Protein AF-A0A449I6N5-F1 (afdb_monomer_lite)

Structure (mmCIF, N/CA/C/O backbone):
data_AF-A0A449I6N5-F1
#
_entry.id   AF-A0A449I6N5-F1
#
loop_
_atom_site.group_PDB
_atom_site.id
_atom_site.type_symbol
_atom_site.label_atom_id
_atom_site.label_alt_id
_atom_site.label_comp_id
_atom_site.label_asym_id
_atom_site.label_entity_id
_atom_site.label_seq_id
_atom_site.pdbx_PDB_ins_code
_atom_site.Cartn_x
_atom_site.Cartn_y
_atom_site.Cartn_z
_atom_site.occupancy
_atom_site.B_iso_or_equiv
_atom_site.auth_seq_id
_atom_site.auth_comp_id
_atom_site.auth_asym_id
_atom_site.auth_atom_id
_atom_site.pdbx_PDB_model_num
ATOM 1 N N . MET A 1 1 ? -70.109 -56.948 34.371 1.00 33.62 1 MET A N 1
ATOM 2 C CA . MET A 1 1 ? -69.562 -58.142 35.056 1.00 33.62 1 MET A CA 1
ATOM 3 C C . MET A 1 1 ? -68.081 -57.915 35.355 1.00 33.62 1 MET A C 1
ATOM 5 O O . MET A 1 1 ? -67.352 -57.722 34.401 1.00 33.62 1 MET A O 1
ATOM 9 N N . LYS A 1 2 ? -67.704 -57.902 36.654 1.00 32.34 2 LYS A N 1
ATOM 10 C CA . LYS A 1 2 ? -66.444 -58.405 37.280 1.00 32.34 2 LYS A CA 1
ATOM 11 C C . LYS A 1 2 ? -65.110 -58.098 36.543 1.00 32.34 2 LYS A C 1
ATOM 13 O O . LYS A 1 2 ? -64.916 -58.621 35.462 1.00 32.34 2 LYS A O 1
ATOM 18 N N . LYS A 1 3 ? -64.090 -57.390 37.062 1.00 33.03 3 LYS A N 1
ATOM 19 C CA . LYS A 1 3 ? -63.517 -57.150 38.418 1.00 33.03 3 LYS A CA 1
ATOM 20 C C . LYS A 1 3 ? -62.658 -55.859 38.322 1.00 33.03 3 LYS A C 1
ATOM 22 O O . LYS A 1 3 ? -62.002 -55.686 37.308 1.00 33.03 3 LYS A O 1
ATOM 27 N N . MET A 1 4 ? -62.736 -54.848 39.196 1.00 31.83 4 MET A N 1
ATOM 28 C CA . MET A 1 4 ? -62.234 -54.735 40.585 1.00 31.83 4 MET A CA 1
ATOM 29 C C . MET A 1 4 ? -60.727 -54.987 40.784 1.00 31.83 4 MET A C 1
ATOM 31 O O . MET A 1 4 ? -60.333 -56.146 40.807 1.00 31.83 4 MET A O 1
ATOM 35 N N . PHE A 1 5 ? -59.960 -53.916 41.059 1.00 36.34 5 PHE A N 1
ATOM 36 C CA . PHE A 1 5 ? -58.938 -53.767 42.130 1.00 36.34 5 PHE A CA 1
ATOM 37 C C . PHE A 1 5 ? -58.448 -52.291 42.127 1.00 36.34 5 PHE A C 1
ATOM 39 O O . PHE A 1 5 ? -57.863 -51.862 41.143 1.00 36.34 5 PHE A O 1
ATOM 46 N N . LYS A 1 6 ? -58.962 -51.389 42.988 1.00 33.59 6 LYS A N 1
ATOM 47 C CA . LYS A 1 6 ? -58.492 -50.993 44.349 1.00 33.59 6 LYS A CA 1
ATOM 48 C C . LYS A 1 6 ? -57.021 -50.530 44.360 1.00 33.59 6 LYS A C 1
ATOM 50 O O . LYS A 1 6 ? -56.159 -51.330 44.033 1.00 33.59 6 LYS A O 1
ATOM 55 N N . ILE A 1 7 ? -56.708 -49.267 44.690 1.00 39.16 7 ILE A N 1
ATOM 56 C CA . ILE A 1 7 ? -56.421 -48.702 46.045 1.00 39.16 7 ILE A CA 1
ATOM 57 C C . ILE A 1 7 ? -56.309 -47.158 45.848 1.00 39.16 7 ILE A C 1
ATOM 59 O O . ILE A 1 7 ? -55.593 -46.758 44.939 1.00 39.16 7 ILE A O 1
ATOM 63 N N . LEU A 1 8 ? -57.133 -46.255 46.417 1.00 31.69 8 LEU A N 1
ATOM 64 C CA . LEU A 1 8 ? -57.320 -45.744 47.807 1.00 31.69 8 LEU A CA 1
ATOM 65 C C . LEU A 1 8 ? -56.844 -44.255 47.855 1.00 31.69 8 LEU A C 1
ATOM 67 O O . LEU A 1 8 ? -55.663 -44.012 47.658 1.00 31.69 8 LEU A O 1
ATOM 71 N N . PHE A 1 9 ? -57.737 -43.245 47.804 1.00 33.47 9 PHE A N 1
ATOM 72 C CA . PHE A 1 9 ? -58.368 -42.491 48.929 1.00 33.47 9 PHE A CA 1
ATOM 73 C C . PHE A 1 9 ? -57.361 -41.603 49.701 1.00 33.47 9 PHE A C 1
ATOM 75 O O . PHE A 1 9 ? -56.392 -42.134 50.222 1.00 33.47 9 PHE A O 1
ATOM 82 N N . TRP A 1 10 ? -57.458 -40.265 49.754 1.00 30.16 10 TRP A N 1
ATOM 83 C CA . TRP A 1 10 ? -58.400 -39.357 50.469 1.00 30.16 10 TRP A CA 1
ATOM 84 C C . TRP A 1 10 ? -57.948 -37.905 50.106 1.00 30.16 10 TRP A C 1
ATOM 86 O O . TRP A 1 10 ? -56.763 -37.727 49.858 1.00 30.16 10 TRP A O 1
ATOM 96 N N . LEU A 1 11 ? -58.697 -36.796 50.079 1.00 30.30 11 LEU A N 1
ATOM 97 C CA . LEU A 1 11 ? -60.091 -36.442 50.335 1.00 30.30 11 LEU A CA 1
ATOM 98 C C . LEU A 1 11 ? -60.335 -35.035 49.725 1.00 30.30 11 LEU A C 1
ATOM 100 O O . LEU A 1 11 ? -59.455 -34.178 49.747 1.00 30.30 11 LEU A O 1
ATOM 104 N N . VAL A 1 12 ? -61.546 -34.806 49.222 1.00 39.56 12 VAL A N 1
ATOM 105 C CA . VAL A 1 12 ? -62.147 -33.501 48.891 1.00 39.56 12 VAL A CA 1
ATOM 106 C C . VAL A 1 12 ? -62.745 -32.883 50.161 1.00 39.56 12 VAL A C 1
ATOM 108 O O . VAL A 1 12 ? -63.285 -33.643 50.959 1.00 39.56 12 VAL A O 1
ATOM 111 N N . SER A 1 13 ? -62.718 -31.549 50.314 1.00 32.69 13 SER A N 1
ATOM 112 C CA . SER A 1 13 ? -63.811 -30.662 50.816 1.00 32.69 13 SER A CA 1
ATOM 113 C C . SER A 1 13 ? -63.227 -29.262 51.089 1.00 32.69 13 SER A C 1
ATOM 115 O O . SER A 1 13 ? -62.337 -29.131 51.915 1.00 32.69 13 SER A O 1
ATOM 117 N N . ALA A 1 14 ? -63.480 -28.232 50.279 1.00 36.44 14 ALA A N 1
ATOM 118 C CA . ALA A 1 14 ? -64.709 -27.438 50.147 1.00 36.44 14 ALA A CA 1
ATOM 119 C C . ALA A 1 14 ? -64.936 -26.402 51.277 1.00 36.44 14 ALA A C 1
ATOM 121 O O . ALA A 1 14 ? -65.349 -26.751 52.373 1.00 36.44 14 ALA A O 1
ATOM 122 N N . LEU A 1 15 ? -64.797 -25.131 50.867 1.00 35.44 15 LEU A N 1
ATOM 123 C CA . LEU A 1 15 ? -65.689 -23.987 51.123 1.00 35.44 15 LEU A CA 1
ATOM 124 C C . LEU A 1 15 ? -65.674 -23.227 52.473 1.00 35.44 15 LEU A C 1
ATOM 126 O O . LEU A 1 15 ? -65.881 -23.781 53.542 1.00 35.44 15 LEU A O 1
ATOM 130 N N . LEU A 1 16 ? -65.655 -21.895 52.281 1.00 32.72 16 LEU A N 1
ATOM 131 C CA . LEU A 1 16 ? -66.290 -20.804 53.043 1.00 32.72 16 LEU A CA 1
ATOM 132 C C . LEU A 1 16 ? -65.522 -20.134 54.201 1.00 32.72 16 LEU A C 1
ATOM 134 O O . LEU A 1 16 ? -65.416 -20.645 55.306 1.00 32.72 16 LEU A O 1
ATOM 138 N N . VAL A 1 17 ? -65.099 -18.899 53.889 1.00 46.69 17 VAL A N 1
ATOM 139 C CA . VAL A 1 17 ? -65.182 -17.654 54.680 1.00 46.69 17 VAL A CA 1
ATOM 140 C C . VAL A 1 17 ? -65.025 -17.802 56.196 1.00 46.69 17 VAL A C 1
ATOM 142 O O . VAL A 1 17 ? -65.985 -18.038 56.925 1.00 46.69 17 VAL A O 1
ATOM 145 N N . GLY A 1 18 ? -63.818 -17.493 56.666 1.00 29.09 18 GLY A N 1
ATOM 146 C CA . GLY A 1 18 ? -63.555 -17.026 58.021 1.00 29.09 18 GLY A CA 1
ATOM 147 C C . GLY A 1 18 ? -62.810 -15.698 57.938 1.00 29.09 18 GLY A C 1
ATOM 148 O O . GLY A 1 18 ? -61.719 -15.633 57.383 1.00 29.09 18 GLY A O 1
ATOM 149 N N . CYS A 1 19 ? -63.415 -14.630 58.454 1.00 44.44 19 CYS A N 1
ATOM 150 C CA . CYS A 1 19 ? -62.723 -13.373 58.707 1.00 44.44 19 CYS A CA 1
ATOM 151 C C . CYS A 1 19 ? -61.701 -13.632 59.822 1.00 44.44 19 CYS A C 1
ATOM 153 O O . CYS A 1 19 ? -62.083 -13.912 60.956 1.00 44.44 19 CYS A O 1
ATOM 155 N N . GLY A 1 20 ? -60.416 -13.581 59.492 1.00 33.62 20 GLY A N 1
ATOM 156 C CA . GLY A 1 20 ? -59.327 -13.765 60.439 1.00 33.62 20 GLY A CA 1
ATOM 157 C C . GLY A 1 20 ? -58.026 -13.376 59.764 1.00 33.62 20 GLY A C 1
ATOM 158 O O . GLY A 1 20 ? -57.667 -13.957 58.748 1.00 33.62 20 GLY A O 1
ATOM 159 N N . SER A 1 21 ? -57.377 -12.350 60.304 1.00 50.34 21 SER A N 1
ATOM 160 C CA . SER A 1 21 ? -56.043 -11.881 59.936 1.00 50.34 21 SER A CA 1
ATOM 161 C C . SER A 1 21 ? -55.089 -13.048 59.675 1.00 50.34 21 SER A C 1
ATOM 163 O O . SER A 1 21 ? -54.715 -13.758 60.609 1.00 50.34 21 SER A O 1
ATOM 165 N N . SER A 1 22 ? -54.699 -13.237 58.419 1.00 37.91 22 SER A N 1
ATOM 166 C CA . SER A 1 22 ? -53.595 -14.111 58.050 1.00 37.91 22 SER A CA 1
ATOM 167 C C . SER A 1 22 ? -52.497 -13.244 57.463 1.00 37.91 22 SER A C 1
ATOM 169 O O . SER A 1 22 ? -52.646 -12.720 56.359 1.00 37.91 22 SER A O 1
ATOM 171 N N . ASP A 1 23 ? -51.419 -13.095 58.227 1.00 53.06 23 ASP A N 1
ATOM 172 C CA . ASP A 1 23 ? -50.104 -12.744 57.713 1.00 53.06 23 ASP A CA 1
ATOM 173 C C . ASP A 1 23 ? -49.756 -13.748 56.601 1.00 53.06 23 ASP A C 1
ATOM 175 O O . ASP A 1 23 ? -49.312 -14.869 56.865 1.00 53.06 23 ASP A O 1
ATOM 179 N N . GLU A 1 24 ? -50.028 -13.384 55.347 1.00 52.16 24 GLU A N 1
ATOM 180 C CA . GLU A 1 24 ? -49.383 -14.032 54.211 1.00 52.16 24 GLU A CA 1
ATOM 181 C C . GLU A 1 24 ? -47.887 -13.716 54.317 1.00 52.16 24 GLU A C 1
ATOM 183 O O . GLU A 1 24 ? -47.524 -12.545 54.465 1.00 52.16 24 GLU A O 1
ATOM 188 N N . PRO A 1 25 ? -46.993 -14.720 54.277 1.00 47.34 25 PRO A N 1
ATOM 189 C CA . PRO A 1 25 ? -45.580 -14.429 54.169 1.00 47.34 25 PRO A CA 1
ATOM 190 C C . PRO A 1 25 ? -45.376 -13.748 52.819 1.00 47.34 25 PRO A C 1
ATOM 192 O O . PRO A 1 25 ? -45.576 -14.362 51.772 1.00 47.34 25 PRO A O 1
ATOM 195 N N . ASP A 1 26 ? -45.006 -12.474 52.865 1.00 49.22 26 ASP A N 1
ATOM 196 C CA . ASP A 1 26 ? -44.580 -11.685 51.718 1.00 49.22 26 ASP A CA 1
ATOM 197 C C . ASP A 1 26 ? -43.377 -12.416 51.096 1.00 49.22 26 ASP A C 1
ATOM 199 O O . ASP A 1 26 ? -42.252 -12.332 51.596 1.00 49.22 26 ASP A O 1
ATOM 203 N N . ILE A 1 27 ? -43.620 -13.264 50.087 1.00 51.25 27 ILE A N 1
ATOM 204 C CA . ILE A 1 27 ? -42.554 -13.960 49.364 1.00 51.25 27 ILE A CA 1
ATOM 205 C C . ILE A 1 27 ? -41.802 -12.848 48.635 1.00 51.25 27 ILE A C 1
ATOM 207 O O . ILE A 1 27 ? -42.368 -12.269 47.703 1.00 51.25 27 ILE A O 1
ATOM 211 N N . PRO A 1 28 ? -40.555 -12.517 49.020 1.00 53.38 28 PRO A N 1
ATOM 212 C CA . PRO A 1 28 ? -39.861 -11.421 48.380 1.00 53.38 28 PRO A CA 1
ATOM 213 C C . PRO A 1 28 ? -39.663 -11.815 46.920 1.00 53.38 28 PRO A C 1
ATOM 215 O O . PRO A 1 28 ? -38.998 -12.813 46.628 1.00 53.38 28 PRO A O 1
ATOM 218 N N . LEU A 1 29 ? -40.249 -11.044 46.000 1.00 55.12 29 LEU A N 1
ATOM 219 C CA . LEU A 1 29 ? -39.901 -11.140 44.588 1.00 55.12 29 LEU A CA 1
ATOM 220 C C . LEU A 1 29 ? -38.368 -11.079 44.485 1.00 55.12 29 LEU A C 1
ATOM 222 O O . LEU A 1 29 ? -37.757 -10.235 45.155 1.00 55.12 29 LEU A O 1
ATOM 226 N N . PRO A 1 30 ? -37.724 -11.966 43.701 1.00 60.12 30 PRO A N 1
ATOM 227 C CA . PRO A 1 30 ? -36.279 -11.939 43.556 1.00 60.12 30 PRO A CA 1
ATOM 228 C C . PRO A 1 30 ? -35.864 -10.535 43.117 1.00 60.12 30 PRO A C 1
ATOM 230 O O . PRO A 1 30 ? -36.340 -10.009 42.111 1.00 60.12 30 PRO A O 1
ATOM 233 N N . LYS A 1 31 ? -35.029 -9.901 43.943 1.00 70.56 31 LYS A N 1
ATOM 234 C CA . LYS A 1 31 ? -34.608 -8.515 43.760 1.00 70.56 31 LYS A CA 1
ATOM 235 C C . LYS A 1 31 ? -33.866 -8.419 42.427 1.00 70.56 31 LYS A C 1
ATOM 237 O O . LYS A 1 31 ? -32.862 -9.105 42.244 1.00 70.56 31 LYS A O 1
ATOM 242 N N . GLU A 1 32 ? -34.373 -7.609 41.499 1.00 74.88 32 GLU A N 1
ATOM 243 C CA . GLU A 1 32 ? -33.765 -7.464 40.174 1.00 74.88 32 GLU A CA 1
ATOM 244 C C . GLU A 1 32 ? -32.307 -6.996 40.323 1.00 74.88 32 GLU A C 1
ATOM 246 O O . GLU A 1 32 ? -32.017 -6.075 41.096 1.00 74.88 32 GLU A O 1
ATOM 251 N N . LYS A 1 33 ? -31.370 -7.669 39.638 1.00 86.75 33 LYS A N 1
ATOM 252 C CA . LYS A 1 33 ? -29.944 -7.333 39.729 1.00 86.75 33 LYS A CA 1
ATOM 253 C C . LYS A 1 33 ? -29.720 -5.903 39.222 1.00 86.75 33 LYS A C 1
ATOM 255 O O . LYS A 1 33 ? -30.115 -5.552 38.110 1.00 86.75 33 LYS A O 1
ATOM 260 N N . VAL A 1 34 ? -29.051 -5.078 40.028 1.00 88.50 34 VAL A N 1
ATOM 261 C CA . VAL A 1 34 ? -28.778 -3.667 39.716 1.00 88.50 34 VAL A CA 1
ATOM 262 C C . VAL A 1 34 ? -27.376 -3.518 39.132 1.00 88.50 34 VAL A C 1
ATOM 264 O O . VAL A 1 34 ? -26.415 -4.090 39.639 1.00 88.50 34 VAL A O 1
ATOM 267 N N . ILE A 1 35 ? -27.246 -2.712 38.077 1.00 93.56 35 ILE A N 1
ATOM 268 C CA . ILE A 1 35 ? -25.945 -2.346 37.506 1.00 93.56 35 ILE A CA 1
ATOM 269 C C . ILE A 1 35 ? -25.389 -1.163 38.307 1.00 93.56 35 ILE A C 1
ATOM 271 O O . ILE A 1 35 ? -25.899 -0.039 38.229 1.00 93.56 35 ILE A O 1
ATOM 275 N N . GLU A 1 36 ? -24.344 -1.397 39.094 1.00 92.56 36 GLU A N 1
ATOM 276 C CA . GLU A 1 36 ? -23.619 -0.330 39.790 1.00 92.56 36 GLU A CA 1
ATOM 277 C C . GLU A 1 36 ? -22.800 0.513 38.805 1.00 92.56 36 GLU A C 1
ATOM 279 O O . GLU A 1 36 ? -22.226 -0.024 37.860 1.00 92.56 36 GLU A O 1
ATOM 284 N N . SER A 1 37 ? -22.745 1.833 39.027 1.00 94.88 37 SER A N 1
ATOM 285 C CA . SER A 1 37 ? -21.831 2.709 38.282 1.00 94.88 37 SER A CA 1
ATOM 286 C C . SER A 1 37 ? -20.448 2.645 38.908 1.00 94.88 37 SER A C 1
ATOM 288 O O . SER A 1 37 ? -20.292 2.923 40.097 1.00 94.88 37 SER A O 1
ATOM 290 N N . THR A 1 38 ? -19.446 2.341 38.099 1.00 96.50 38 THR A N 1
ATOM 291 C CA . THR A 1 38 ? -18.039 2.333 38.487 1.00 96.50 38 THR A CA 1
ATOM 292 C C . THR A 1 38 ? -17.251 3.482 37.870 1.00 96.50 38 THR A C 1
ATOM 294 O O . THR A 1 38 ? -16.166 3.768 38.347 1.00 96.50 38 THR A O 1
ATOM 297 N N . GLU A 1 39 ? -17.790 4.204 36.883 1.00 97.06 39 GLU A N 1
ATOM 298 C CA . GLU A 1 39 ? -17.164 5.419 36.347 1.00 97.06 39 GLU A CA 1
ATOM 299 C C . GLU A 1 39 ? -18.181 6.549 36.136 1.00 97.06 39 GLU A C 1
ATOM 301 O O . GLU A 1 39 ? -19.305 6.333 35.688 1.00 97.06 39 GLU A O 1
ATOM 306 N N . ILE A 1 40 ? -17.786 7.790 36.436 1.00 96.25 40 ILE A N 1
ATOM 307 C CA . ILE A 1 40 ? -18.640 8.965 36.213 1.00 96.25 40 ILE A CA 1
ATOM 308 C C . ILE A 1 40 ? -18.898 9.145 34.711 1.00 96.25 40 ILE A C 1
ATOM 310 O O . ILE A 1 40 ? -17.970 9.138 33.893 1.00 96.25 40 ILE A O 1
ATOM 314 N N . GLY A 1 41 ? -20.169 9.344 34.356 1.00 94.31 41 GLY A N 1
ATOM 315 C CA . GLY A 1 41 ? -20.611 9.513 32.971 1.00 94.31 41 GLY A CA 1
ATOM 316 C C . GLY A 1 41 ? -20.701 8.206 32.181 1.00 94.31 41 GLY A C 1
ATOM 317 O O . GLY A 1 41 ? -20.797 8.258 30.957 1.00 94.31 41 GLY A O 1
ATOM 318 N N . SER A 1 42 ? -20.643 7.047 32.846 1.00 97.31 42 SER A N 1
ATOM 319 C CA . SER A 1 42 ? -20.978 5.769 32.220 1.00 97.31 42 SER A CA 1
ATOM 320 C C . SER A 1 42 ? -22.490 5.615 32.028 1.00 97.31 42 SER A C 1
ATOM 322 O O . SER A 1 42 ? -23.306 6.160 32.775 1.00 97.31 42 SER A O 1
ATOM 324 N N . ALA A 1 43 ? -22.856 4.846 31.010 1.00 97.31 43 ALA A N 1
ATOM 325 C CA . ALA A 1 43 ? -24.213 4.410 30.738 1.00 97.31 43 ALA A CA 1
ATOM 326 C C . ALA A 1 43 ? -24.406 2.956 31.189 1.00 97.31 43 ALA A C 1
ATOM 328 O O . ALA A 1 43 ? -23.451 2.187 31.331 1.00 97.31 43 ALA A O 1
ATOM 329 N N . LYS A 1 44 ? -25.665 2.578 31.410 1.00 96.88 44 LYS A N 1
ATOM 330 C CA . LYS A 1 44 ? -26.071 1.238 31.841 1.00 96.88 44 LYS A CA 1
ATOM 331 C C . LYS A 1 44 ? -27.104 0.701 30.879 1.00 96.88 44 LYS A C 1
ATOM 333 O O . LYS A 1 44 ? -28.006 1.430 30.475 1.00 96.88 44 LYS A O 1
ATOM 338 N N . LEU A 1 45 ? -26.984 -0.572 30.547 1.00 96.50 45 LEU A N 1
ATOM 339 C CA . LEU A 1 45 ? -27.881 -1.235 29.619 1.00 96.50 45 LEU A CA 1
ATOM 340 C C . LEU A 1 45 ? -28.070 -2.688 30.041 1.00 96.50 45 LEU A C 1
ATOM 342 O O . LEU A 1 45 ? -27.136 -3.337 30.503 1.00 96.50 45 LEU A O 1
ATOM 346 N N . VAL A 1 46 ? -29.276 -3.209 29.846 1.00 96.75 46 VAL A N 1
ATOM 347 C CA . VAL A 1 46 ? -29.522 -4.650 29.884 1.00 96.75 46 VAL A CA 1
ATOM 348 C C . VAL A 1 46 ? -29.543 -5.146 28.446 1.00 96.75 46 VAL A C 1
ATOM 350 O O . VAL A 1 46 ? -30.440 -4.807 27.678 1.00 96.75 46 VAL A O 1
ATOM 353 N N . MET A 1 47 ? -28.529 -5.918 28.076 1.00 96.88 47 MET A N 1
ATOM 354 C CA . MET A 1 47 ? -28.477 -6.598 26.787 1.00 96.88 47 MET A CA 1
ATOM 355 C C . MET A 1 47 ? -29.263 -7.912 26.854 1.00 96.88 47 MET A C 1
ATOM 357 O O . MET A 1 47 ? -29.335 -8.544 27.911 1.00 96.88 47 MET A O 1
ATOM 361 N N . LEU A 1 48 ? -29.854 -8.315 25.730 1.00 96.00 48 LEU A N 1
ATOM 362 C CA . LEU A 1 48 ? -30.682 -9.520 25.602 1.00 96.00 48 LEU A CA 1
ATOM 363 C C . LEU A 1 48 ? -30.080 -10.502 24.589 1.00 96.00 48 LEU A C 1
ATOM 365 O O . LEU A 1 48 ? -29.260 -10.115 23.755 1.00 96.00 48 LEU A O 1
ATOM 369 N N . GLY A 1 49 ? -30.503 -11.766 24.658 1.00 93.56 49 GLY A N 1
ATOM 370 C CA . GLY A 1 49 ? -30.118 -12.804 23.698 1.00 93.56 49 GLY A CA 1
ATOM 371 C C . GLY A 1 49 ? -28.997 -13.734 24.163 1.00 93.56 49 GLY A C 1
ATOM 372 O O . GLY A 1 49 ? -28.425 -14.447 23.345 1.00 93.56 49 GLY A O 1
ATOM 373 N N . TYR A 1 50 ? -28.659 -13.752 25.457 1.00 94.75 50 TYR A N 1
ATOM 374 C CA . TYR A 1 50 ? -27.588 -14.609 25.982 1.00 94.75 50 TYR A CA 1
ATOM 375 C C . TYR A 1 50 ? -27.852 -16.116 25.836 1.00 94.75 50 TYR A C 1
ATOM 377 O O . TYR A 1 50 ? -26.923 -16.882 25.581 1.00 94.75 50 TYR A O 1
ATOM 385 N N . LEU A 1 51 ? -29.099 -16.560 25.991 1.00 93.81 51 LEU A N 1
ATOM 386 C CA . LEU A 1 51 ? -29.486 -17.970 25.889 1.00 93.81 51 LEU A CA 1
ATOM 387 C C . LEU A 1 51 ? -30.149 -18.313 24.554 1.00 93.81 51 LEU A C 1
ATOM 389 O O . LEU A 1 51 ? -29.963 -19.428 24.074 1.00 93.81 51 LEU A O 1
ATOM 393 N N . ASP A 1 52 ? -30.926 -17.391 23.983 1.00 93.62 52 ASP A N 1
ATOM 394 C CA . ASP A 1 52 ? -31.796 -17.650 22.827 1.00 93.62 52 ASP A CA 1
ATOM 395 C C . ASP A 1 52 ? -31.417 -16.871 21.555 1.00 93.62 52 ASP A C 1
ATOM 397 O O . ASP A 1 52 ? -32.066 -17.044 20.524 1.00 93.62 52 ASP A O 1
ATOM 401 N N . ASN A 1 53 ? -30.366 -16.042 21.604 1.00 93.31 53 ASN A N 1
ATOM 402 C CA . ASN A 1 53 ? -29.920 -15.164 20.515 1.00 93.31 53 ASN A CA 1
ATOM 403 C C . ASN A 1 53 ? -30.961 -14.117 20.058 1.00 93.31 53 ASN A C 1
ATOM 405 O O . ASN A 1 53 ? -30.781 -13.483 19.016 1.00 93.31 53 ASN A O 1
ATOM 409 N N . VAL A 1 54 ? -32.040 -13.898 20.819 1.00 90.94 54 VAL A N 1
ATOM 410 C CA . VAL A 1 54 ? -33.061 -12.888 20.514 1.00 90.94 54 VAL A CA 1
ATOM 411 C C . VAL A 1 54 ? -32.671 -11.557 21.153 1.00 90.94 54 VAL A C 1
ATOM 413 O O . VAL A 1 54 ? -32.741 -11.380 22.366 1.00 90.94 54 VAL A O 1
ATOM 416 N N . THR A 1 55 ? -32.275 -10.591 20.324 1.00 89.88 55 THR A N 1
ATOM 417 C CA . THR A 1 55 ? -31.670 -9.326 20.786 1.00 89.88 55 THR A CA 1
ATOM 418 C C . THR A 1 55 ? -32.614 -8.121 20.767 1.00 89.88 55 THR A C 1
ATOM 420 O O . THR A 1 55 ? -32.226 -7.013 21.151 1.00 89.88 55 THR A O 1
ATOM 423 N N . ALA A 1 56 ? -33.863 -8.311 20.327 1.00 87.38 56 ALA A N 1
ATOM 424 C CA . ALA A 1 56 ? -34.856 -7.245 20.240 1.00 87.38 56 ALA A CA 1
ATOM 425 C C . ALA A 1 56 ? -35.056 -6.564 21.607 1.00 87.38 56 ALA A C 1
ATOM 427 O O . ALA A 1 56 ? -35.445 -7.209 22.576 1.00 87.38 56 ALA A O 1
ATOM 428 N N . GLY A 1 57 ? -34.792 -5.255 21.678 1.00 77.69 57 GLY A N 1
ATOM 429 C CA . GLY A 1 57 ? -34.940 -4.459 22.902 1.00 77.69 57 GLY A CA 1
ATOM 430 C C . GLY A 1 57 ? -33.714 -4.413 23.826 1.00 77.69 57 GLY A C 1
ATOM 431 O O . GLY A 1 57 ? -33.807 -3.797 24.883 1.00 77.69 57 GLY A O 1
ATOM 432 N N . GLY A 1 58 ? -32.573 -5.008 23.447 1.00 87.62 58 GLY A N 1
ATOM 433 C CA . GLY A 1 58 ? -31.367 -5.022 24.287 1.00 87.62 58 GLY A CA 1
ATOM 434 C C . GLY A 1 58 ? -30.062 -5.168 23.504 1.00 87.62 58 GLY A C 1
ATOM 435 O O . GLY A 1 58 ? -29.352 -6.158 23.670 1.00 87.62 58 GLY A O 1
ATOM 436 N N . MET A 1 59 ? -29.740 -4.181 22.665 1.00 94.94 59 MET A N 1
ATOM 437 C CA . MET A 1 59 ? -28.464 -4.086 21.942 1.00 94.94 59 MET A CA 1
ATOM 438 C C . MET A 1 59 ? -27.689 -2.846 22.379 1.00 94.94 59 MET A C 1
ATOM 440 O O . MET A 1 59 ? -28.280 -1.796 22.628 1.00 94.94 59 MET A O 1
ATOM 444 N N . LEU A 1 60 ? -26.364 -2.960 22.461 1.00 95.69 60 LEU A N 1
ATOM 445 C CA . LEU A 1 60 ? -25.500 -1.842 22.817 1.00 95.69 60 LEU A CA 1
ATOM 446 C C . LEU A 1 60 ? -25.189 -1.040 21.560 1.00 95.69 60 LEU A C 1
ATOM 448 O O . LEU A 1 60 ? -24.521 -1.529 20.656 1.00 95.69 60 LEU A O 1
ATOM 452 N N . GLN A 1 61 ? -25.651 0.202 21.509 1.00 95.50 61 GLN A N 1
ATOM 453 C CA . GLN A 1 61 ? -25.330 1.122 20.425 1.00 95.50 61 GLN A CA 1
ATOM 454 C C . GLN A 1 61 ? -25.173 2.532 20.997 1.00 95.50 61 GLN A C 1
ATOM 456 O O . GLN A 1 61 ? -26.171 3.192 21.287 1.00 95.50 61 GLN A O 1
ATOM 461 N N . PRO A 1 62 ? -23.933 3.002 21.217 1.00 93.56 62 PRO A N 1
ATOM 462 C CA . PRO A 1 62 ? -23.692 4.399 21.539 1.00 93.56 62 PRO A CA 1
ATOM 463 C C . PRO A 1 62 ? -24.270 5.306 20.446 1.00 93.56 62 PRO A C 1
ATOM 465 O O . PRO A 1 62 ? -24.199 4.968 19.269 1.00 93.56 62 PRO A O 1
ATOM 468 N N . GLU A 1 63 ? -24.802 6.467 20.827 1.00 89.00 63 GLU A N 1
ATOM 469 C CA . GLU A 1 63 ? -25.539 7.373 19.927 1.00 89.00 63 GLU A CA 1
ATOM 470 C C . GLU A 1 63 ? -24.757 7.757 18.658 1.00 89.00 63 GLU A C 1
ATOM 472 O O . GLU A 1 63 ? -25.328 7.883 17.580 1.00 89.00 63 GLU A O 1
ATOM 477 N N . SER A 1 64 ? -23.433 7.899 18.759 1.00 87.56 64 SER A N 1
ATOM 478 C CA . SER A 1 64 ? -22.576 8.277 17.628 1.00 87.56 64 SER A CA 1
ATOM 479 C C . SER A 1 64 ? -22.171 7.107 16.721 1.00 87.56 64 SER A C 1
ATOM 481 O O . SER A 1 64 ? -21.396 7.311 15.786 1.00 87.56 64 SER A O 1
ATOM 483 N N . PHE A 1 65 ? -22.591 5.873 17.020 1.00 93.62 65 PHE A N 1
ATOM 484 C CA . PHE A 1 65 ? -22.155 4.668 16.309 1.00 93.62 65 PHE A CA 1
ATOM 485 C C . PHE A 1 65 ? -23.286 4.154 15.412 1.00 93.62 65 PHE A C 1
ATOM 487 O O . PHE A 1 65 ? -24.445 4.085 15.818 1.00 93.62 65 PHE A O 1
ATOM 494 N N . ALA A 1 66 ? -22.953 3.795 14.170 1.00 94.00 66 ALA A N 1
ATOM 495 C CA . ALA A 1 66 ? -23.948 3.472 13.147 1.00 94.00 66 ALA A CA 1
ATOM 496 C C . ALA A 1 66 ? -24.515 2.053 13.289 1.00 94.00 66 ALA A C 1
ATOM 498 O O . ALA A 1 66 ? -25.667 1.813 12.934 1.00 94.00 66 ALA A O 1
ATOM 499 N N . THR A 1 67 ? -23.717 1.119 13.807 1.00 95.31 67 THR A N 1
ATOM 500 C CA . THR A 1 67 ? -24.088 -0.292 13.963 1.00 95.31 67 THR A CA 1
ATOM 501 C C . THR A 1 67 ? -24.082 -0.694 15.439 1.00 95.31 67 THR A C 1
ATOM 503 O O . THR A 1 67 ? -23.315 -0.126 16.212 1.00 95.31 67 THR A O 1
ATOM 506 N N . PRO A 1 68 ? -24.927 -1.638 15.884 1.00 96.06 68 PRO A N 1
ATOM 507 C CA . PRO A 1 68 ? -24.941 -2.093 17.272 1.00 96.06 68 PRO A CA 1
ATOM 508 C C . PRO A 1 68 ? -23.924 -3.212 17.546 1.00 96.06 68 PRO A C 1
ATOM 510 O O . PRO A 1 68 ? -23.559 -3.987 16.660 1.00 96.06 68 PRO A O 1
ATOM 513 N N . VAL A 1 69 ? -23.559 -3.359 18.818 1.00 97.25 69 VAL A N 1
ATOM 514 C CA . VAL A 1 69 ? -23.021 -4.588 19.409 1.00 97.25 69 VAL A CA 1
ATOM 515 C C . VAL A 1 69 ? -24.185 -5.403 19.973 1.00 97.25 69 VAL A C 1
ATOM 517 O O . VAL A 1 69 ? -25.051 -4.881 20.682 1.00 97.25 69 VAL A O 1
ATOM 520 N N . TYR A 1 70 ? -24.203 -6.698 19.686 1.00 96.75 70 TYR A N 1
ATOM 521 C CA . TYR A 1 70 ? -25.278 -7.607 20.074 1.00 96.75 70 TYR A CA 1
ATOM 522 C C . TYR A 1 70 ? -24.725 -8.907 20.659 1.00 96.75 70 TYR A C 1
ATOM 524 O O . TYR A 1 70 ? -23.545 -9.220 20.494 1.00 96.75 70 TYR A O 1
ATOM 532 N N . ILE A 1 71 ? -25.580 -9.656 21.360 1.00 97.38 71 ILE A N 1
ATOM 533 C CA . ILE A 1 71 ? -25.219 -10.970 21.894 1.00 97.38 71 ILE A CA 1
ATOM 534 C C . ILE A 1 71 ? -25.604 -12.047 20.888 1.00 97.38 71 ILE A C 1
ATOM 536 O O . ILE A 1 71 ? -26.732 -12.074 20.399 1.00 97.38 71 ILE A O 1
ATOM 540 N N . LYS A 1 72 ? -24.666 -12.943 20.598 1.00 95.56 72 LYS A N 1
ATOM 541 C CA . LYS A 1 72 ? -24.916 -14.163 19.839 1.00 95.56 72 LYS A CA 1
ATOM 542 C C . LYS A 1 72 ? -24.014 -15.274 20.350 1.00 95.56 72 LYS A C 1
ATOM 544 O O . LYS A 1 72 ? -22.818 -15.071 20.537 1.00 95.56 72 LYS A O 1
ATOM 549 N N . ASP A 1 73 ? -24.600 -16.439 20.593 1.00 95.62 73 ASP A N 1
ATOM 550 C CA . ASP A 1 73 ? -23.918 -17.639 21.074 1.00 95.62 73 ASP A CA 1
ATOM 551 C C . ASP A 1 73 ? -23.083 -17.357 22.337 1.00 95.62 73 ASP A C 1
ATOM 553 O O . ASP A 1 73 ? -21.952 -17.820 22.468 1.00 95.62 73 ASP A O 1
ATOM 557 N N . ARG A 1 74 ? -23.657 -16.566 23.264 1.00 95.56 74 ARG A N 1
ATOM 558 C CA . ARG A 1 74 ? -23.040 -16.087 24.523 1.00 95.56 74 ARG A CA 1
ATOM 559 C C . ARG A 1 74 ? -21.822 -15.175 24.357 1.00 95.56 74 ARG A C 1
ATOM 561 O O . ARG A 1 74 ? -21.087 -14.945 25.317 1.00 95.56 74 ARG A O 1
ATOM 568 N N . LYS A 1 75 ? -21.633 -14.601 23.171 1.00 96.94 75 LYS A N 1
ATOM 569 C CA . LYS A 1 75 ? -20.545 -13.669 22.874 1.00 96.94 75 LYS A CA 1
ATOM 570 C C . LYS A 1 75 ? -21.081 -12.310 22.475 1.00 96.94 75 LYS A C 1
ATOM 572 O O . LYS A 1 75 ? -22.173 -12.218 21.920 1.00 96.94 75 LYS A O 1
ATOM 577 N N . LEU A 1 76 ? -20.291 -11.265 22.700 1.00 96.88 76 LEU A N 1
ATOM 578 C CA . LEU A 1 76 ? -20.495 -10.009 21.988 1.00 96.88 76 LEU A CA 1
ATOM 579 C C . LEU A 1 76 ? -19.990 -10.146 20.562 1.00 96.88 76 LEU A C 1
ATOM 581 O O . LEU A 1 76 ? -18.885 -10.639 20.322 1.00 96.88 76 LEU A O 1
ATOM 585 N N . CYS A 1 77 ? -20.817 -9.675 19.641 1.00 96.44 77 CYS A N 1
ATOM 586 C CA . CYS A 1 77 ? -20.564 -9.639 18.215 1.00 96.44 77 CYS A CA 1
ATOM 587 C C . CYS A 1 77 ? -20.966 -8.268 17.659 1.00 96.44 77 CYS A C 1
ATOM 589 O O . CYS A 1 77 ? -21.811 -7.570 18.221 1.00 96.44 77 CYS A O 1
ATOM 591 N N . GLY A 1 78 ? -20.380 -7.898 16.526 1.00 95.62 78 GLY A N 1
ATOM 592 C CA . GLY A 1 78 ? -20.733 -6.689 15.793 1.00 95.62 78 GLY A CA 1
ATOM 593 C C . GLY A 1 78 ? -19.872 -6.553 14.542 1.00 95.62 78 GLY A C 1
ATOM 594 O O . GLY A 1 78 ? -18.711 -6.947 14.554 1.00 95.62 78 GLY A O 1
ATOM 595 N N . THR A 1 79 ? -20.438 -6.020 13.461 1.00 92.81 79 THR A N 1
ATOM 596 C CA . THR A 1 79 ? -19.776 -5.989 12.143 1.00 92.81 79 THR A CA 1
ATOM 597 C C . THR A 1 79 ? -18.525 -5.109 12.124 1.00 92.81 79 THR A C 1
ATOM 599 O O . THR A 1 79 ? -17.534 -5.464 11.498 1.00 92.81 79 THR A O 1
ATOM 602 N N . ASP A 1 80 ? -18.558 -3.990 12.845 1.00 95.44 80 ASP A N 1
ATOM 603 C CA . ASP A 1 80 ? -17.504 -2.969 12.836 1.00 95.44 80 ASP A CA 1
ATOM 604 C C . ASP A 1 80 ? -16.693 -2.961 14.140 1.00 95.44 80 ASP A C 1
ATOM 606 O O . ASP A 1 80 ? -16.083 -1.954 14.508 1.00 95.44 80 ASP A O 1
ATOM 610 N N . TYR A 1 81 ? -16.743 -4.064 14.890 1.00 96.81 81 TYR A N 1
ATOM 611 C CA . TYR A 1 81 ? -16.293 -4.113 16.273 1.00 96.81 81 TYR A CA 1
ATOM 612 C C . TYR A 1 81 ? -15.225 -5.169 16.500 1.00 96.81 81 TYR A C 1
ATOM 614 O O . TYR A 1 81 ? -15.288 -6.290 16.008 1.00 96.81 81 TYR A O 1
ATOM 622 N N . THR A 1 82 ? -14.254 -4.804 17.328 1.00 97.00 82 THR A N 1
ATOM 623 C CA . THR A 1 82 ? -13.295 -5.739 17.916 1.00 97.00 82 THR A CA 1
ATOM 624 C C . THR A 1 82 ? -13.210 -5.505 19.418 1.00 97.00 82 THR A C 1
ATOM 626 O O . THR A 1 82 ? -13.502 -4.410 19.900 1.00 97.00 82 THR A O 1
ATOM 629 N N . PHE A 1 83 ? -12.810 -6.529 20.161 1.00 97.50 83 PHE A N 1
ATOM 630 C CA . PHE A 1 83 ? -12.863 -6.562 21.617 1.00 97.50 83 PHE A CA 1
ATOM 631 C C . PHE A 1 83 ? -11.524 -7.009 22.197 1.00 97.50 83 PHE A C 1
ATOM 633 O O . PHE A 1 83 ? -10.923 -7.954 21.688 1.00 97.50 83 PHE A O 1
ATOM 640 N N . ALA A 1 84 ? -11.082 -6.376 23.279 1.00 97.00 84 ALA A N 1
ATOM 641 C CA . ALA A 1 84 ? -9.881 -6.750 24.020 1.00 97.00 84 ALA A CA 1
ATOM 642 C C . ALA A 1 84 ? -10.188 -6.809 25.521 1.00 97.00 84 ALA A C 1
ATOM 644 O O . ALA A 1 84 ? -10.638 -5.826 26.108 1.00 97.00 84 ALA A O 1
ATOM 645 N N . VAL A 1 85 ? -9.958 -7.965 26.148 1.00 95.12 85 VAL A N 1
ATOM 646 C CA . VAL A 1 85 ? -10.220 -8.172 27.583 1.00 95.12 85 VAL A CA 1
ATOM 647 C C . VAL A 1 85 ? -9.178 -7.448 28.429 1.00 95.12 85 VAL A C 1
ATOM 649 O O . VAL A 1 85 ? -7.975 -7.614 28.228 1.00 95.12 85 VAL A O 1
ATOM 652 N N . CYS A 1 86 ? -9.632 -6.724 29.447 1.00 91.00 86 CYS A N 1
ATOM 653 C CA . CYS A 1 86 ? -8.773 -6.156 30.477 1.00 91.00 86 CYS A CA 1
ATOM 654 C C . CYS A 1 86 ? -8.693 -7.127 31.660 1.00 91.00 86 CYS A C 1
ATOM 656 O O . CYS A 1 86 ? -9.502 -7.098 32.586 1.00 91.00 86 CYS A O 1
ATOM 658 N N . SER A 1 87 ? -7.705 -8.022 31.626 1.00 72.12 87 SER A N 1
ATOM 659 C CA . SER A 1 87 ? -7.461 -8.943 32.741 1.00 72.12 87 SER A CA 1
ATOM 660 C C . SER A 1 87 ? -7.201 -8.161 34.037 1.00 72.12 87 SER A C 1
ATOM 662 O O . SER A 1 87 ? -6.379 -7.247 34.041 1.00 72.12 87 SER A O 1
ATOM 664 N N . LYS A 1 88 ? -7.818 -8.592 35.150 1.00 77.12 88 LYS A N 1
ATOM 665 C CA . LYS A 1 88 ? -7.582 -8.103 36.530 1.00 77.12 88 LYS A CA 1
ATOM 666 C C . LYS A 1 88 ? -8.205 -6.750 36.901 1.00 77.12 88 LYS A C 1
ATOM 668 O O . LYS A 1 88 ? -7.819 -6.180 37.919 1.00 77.12 88 LYS A O 1
ATOM 673 N N . VAL A 1 89 ? -9.159 -6.243 36.124 1.00 89.50 89 VAL A N 1
ATOM 674 C CA . VAL A 1 89 ? -9.893 -5.021 36.471 1.00 89.50 89 VAL A CA 1
ATOM 675 C C . VAL A 1 89 ? -11.393 -5.287 36.426 1.00 89.50 89 VAL A C 1
ATOM 677 O O . VAL A 1 89 ? -11.899 -5.811 35.441 1.00 89.50 89 VAL A O 1
ATOM 680 N N . GLU A 1 90 ? -12.105 -4.905 37.484 1.00 88.62 90 GLU A N 1
ATOM 681 C CA . GLU A 1 90 ? -13.557 -5.113 37.613 1.00 88.62 90 GLU A CA 1
ATOM 682 C C . GLU A 1 90 ? -14.364 -3.811 37.492 1.00 88.62 90 GLU A C 1
ATOM 684 O O . GLU A 1 90 ? -15.592 -3.844 37.510 1.00 88.62 90 GLU A O 1
ATOM 689 N N . ARG A 1 91 ? -13.693 -2.657 37.380 1.00 94.19 91 ARG A N 1
ATOM 690 C CA . ARG A 1 91 ? -14.293 -1.316 37.326 1.00 94.19 91 ARG A CA 1
ATOM 691 C C . ARG A 1 91 ? -13.833 -0.550 36.090 1.00 94.19 91 ARG A C 1
ATOM 693 O O . ARG A 1 91 ? -12.670 -0.652 35.710 1.00 94.19 91 ARG A O 1
ATOM 700 N N . LEU A 1 92 ? -14.710 0.259 35.497 1.00 96.62 92 LEU A N 1
ATOM 701 C CA . LEU A 1 92 ? -14.370 1.050 34.308 1.00 96.62 92 LEU A CA 1
ATOM 702 C C . LEU A 1 92 ? -13.301 2.119 34.599 1.00 96.62 92 LEU A C 1
ATOM 704 O O . LEU A 1 92 ? -12.375 2.302 33.804 1.00 96.62 92 LEU A O 1
ATOM 708 N N . ASP A 1 93 ? -13.383 2.784 35.755 1.00 96.12 93 ASP A N 1
ATOM 709 C CA . ASP A 1 93 ? -12.454 3.846 36.168 1.00 96.12 93 ASP A CA 1
ATOM 710 C C . ASP A 1 93 ? -11.017 3.351 36.404 1.00 96.12 93 ASP A C 1
ATOM 712 O O . ASP A 1 93 ? -10.073 4.130 36.289 1.00 96.12 93 ASP A O 1
ATOM 716 N N . ALA A 1 94 ? -10.847 2.054 36.658 1.00 95.56 94 ALA A N 1
ATOM 717 C CA . ALA A 1 94 ? -9.560 1.399 36.862 1.00 95.56 94 ALA A CA 1
ATOM 718 C C . ALA A 1 94 ? -8.984 0.747 35.589 1.00 95.56 94 ALA A C 1
ATOM 720 O O . ALA A 1 94 ? -7.890 0.180 35.636 1.00 95.56 94 ALA A O 1
ATOM 721 N N . MET A 1 95 ? -9.702 0.782 34.457 1.00 96.19 95 MET A N 1
ATOM 722 C CA . MET A 1 95 ? -9.207 0.196 33.206 1.00 96.19 95 MET A CA 1
ATOM 723 C C . MET A 1 95 ? -7.980 0.962 32.689 1.00 96.19 95 MET A C 1
ATOM 725 O O . MET A 1 95 ? -8.002 2.197 32.672 1.00 96.19 95 MET A O 1
ATOM 729 N N . PRO A 1 96 ? -6.935 0.257 32.213 1.00 94.44 96 PRO A N 1
ATOM 730 C CA . PRO A 1 96 ? -5.783 0.901 31.598 1.00 94.44 96 PRO A CA 1
ATOM 731 C C . PRO A 1 96 ? -6.173 1.560 30.269 1.00 94.44 96 PRO A C 1
ATOM 733 O O . PRO A 1 96 ? -7.212 1.247 29.681 1.00 94.44 96 PRO A O 1
ATOM 736 N N . ASP A 1 97 ? -5.319 2.457 29.779 1.00 94.50 97 ASP A N 1
ATOM 737 C CA . ASP A 1 97 ? -5.530 3.134 28.500 1.00 94.50 97 ASP A CA 1
ATOM 738 C C . ASP A 1 97 ? -5.639 2.130 27.334 1.00 94.50 97 ASP A C 1
ATOM 740 O O . ASP A 1 97 ? -4.922 1.124 27.302 1.00 94.50 97 ASP A O 1
ATOM 744 N N . PHE A 1 98 ? -6.522 2.396 26.364 1.00 93.25 98 PHE A N 1
ATOM 745 C CA . PHE A 1 98 ? -6.770 1.489 25.235 1.00 93.25 98 PHE A CA 1
ATOM 746 C C . PHE A 1 98 ? -5.520 1.255 24.374 1.00 93.25 98 PHE A C 1
ATOM 748 O O . PHE A 1 98 ? -5.428 0.216 23.726 1.00 93.25 98 PHE A O 1
ATOM 755 N N . SER A 1 99 ? -4.539 2.168 24.386 1.00 92.25 99 SER A N 1
ATOM 756 C CA . SER A 1 99 ? -3.247 1.985 23.705 1.00 92.25 99 SER A CA 1
ATOM 757 C C . SER A 1 99 ? -2.426 0.817 24.260 1.00 92.25 99 SER A C 1
ATOM 759 O O . SER A 1 99 ? -1.554 0.294 23.571 1.00 92.25 99 SER A O 1
ATOM 761 N N . THR A 1 100 ? -2.722 0.373 25.485 1.00 92.25 100 THR A N 1
ATOM 762 C CA . THR A 1 100 ? -2.100 -0.802 26.113 1.00 92.25 100 THR A CA 1
ATOM 763 C C . THR A 1 100 ? -2.863 -2.102 25.838 1.00 92.25 100 THR A C 1
ATOM 765 O O . THR A 1 100 ? -2.381 -3.186 26.175 1.00 92.25 100 THR A O 1
ATOM 768 N N . ALA A 1 101 ? -4.050 -2.019 25.225 1.00 92.19 101 ALA A N 1
ATOM 769 C CA . ALA A 1 101 ? -4.864 -3.182 24.911 1.00 92.19 101 ALA A CA 1
ATOM 770 C C . ALA A 1 101 ? -4.236 -4.002 23.774 1.00 92.19 101 ALA A C 1
ATOM 772 O O . ALA A 1 101 ? -3.872 -3.484 22.717 1.00 92.19 101 ALA A O 1
ATOM 773 N N . SER A 1 102 ? -4.162 -5.309 23.989 1.00 91.75 102 SER A N 1
ATOM 774 C CA . SER A 1 102 ? -3.647 -6.302 23.046 1.00 91.75 102 SER A CA 1
ATOM 775 C C . SER A 1 102 ? -4.695 -7.396 22.812 1.00 91.75 102 SER A C 1
ATOM 777 O O . SER A 1 102 ? -5.777 -7.353 23.396 1.00 91.75 102 SER A O 1
ATOM 779 N N . ASP A 1 103 ? -4.403 -8.347 21.921 1.00 92.69 103 ASP A N 1
ATOM 780 C CA . ASP A 1 103 ? -5.267 -9.502 21.636 1.00 92.69 103 ASP A CA 1
ATOM 781 C C . ASP A 1 103 ? -6.708 -9.143 21.240 1.00 92.69 103 ASP A C 1
ATOM 783 O O . ASP A 1 103 ? -7.668 -9.773 21.688 1.00 92.69 103 ASP A O 1
ATOM 787 N N . TRP A 1 104 ? -6.859 -8.134 20.379 1.00 95.19 104 TRP A N 1
ATOM 788 C CA . TRP A 1 104 ? -8.144 -7.737 19.807 1.00 95.19 104 TRP A CA 1
ATOM 789 C C . TRP A 1 104 ? -8.776 -8.881 19.003 1.00 95.19 104 TRP A C 1
ATOM 791 O O . TRP A 1 104 ? -8.145 -9.449 18.112 1.00 95.19 104 TRP A O 1
ATOM 801 N N . ARG A 1 105 ? -10.039 -9.197 19.296 1.00 95.75 105 ARG A N 1
ATOM 802 C CA . ARG A 1 105 ? -10.808 -10.293 18.683 1.00 95.75 105 ARG A CA 1
ATOM 803 C C . ARG A 1 105 ? -12.109 -9.780 18.087 1.00 95.75 105 ARG A C 1
ATOM 805 O O . ARG A 1 105 ? -12.667 -8.807 18.578 1.00 95.75 105 ARG A O 1
ATOM 812 N N . GLU A 1 106 ? -12.628 -10.468 17.079 1.00 96.00 106 GLU A N 1
ATOM 813 C CA . GLU A 1 106 ? -13.929 -10.152 16.459 1.00 96.00 106 GLU A CA 1
ATOM 814 C C . GLU A 1 106 ? -15.119 -10.441 17.385 1.00 96.00 106 GLU A C 1
ATOM 816 O O . GLU A 1 106 ? -16.201 -9.885 17.217 1.00 96.00 106 GLU A O 1
ATOM 821 N N . THR A 1 107 ? -14.924 -11.299 18.390 1.00 97.31 107 THR A N 1
ATOM 822 C CA . THR A 1 107 ? -15.948 -11.636 19.382 1.00 97.31 107 THR A CA 1
ATOM 823 C C . THR A 1 107 ? -15.375 -11.654 20.789 1.00 97.31 107 THR A C 1
ATOM 825 O O . THR A 1 107 ? -14.208 -12.012 20.976 1.00 97.31 107 THR A O 1
ATOM 828 N N . LEU A 1 108 ? -16.219 -11.371 21.779 1.00 96.12 108 LEU A N 1
ATOM 829 C CA . LEU A 1 108 ? -15.874 -11.450 23.198 1.00 96.12 108 LEU A CA 1
ATOM 830 C C . LEU A 1 108 ? -16.762 -12.463 23.919 1.00 96.12 108 LEU A C 1
ATOM 832 O O . LEU A 1 108 ? -17.975 -12.296 23.924 1.00 96.12 108 LEU A O 1
ATOM 836 N N . GLU A 1 109 ? -16.170 -13.459 24.575 1.00 95.00 109 GLU A N 1
ATOM 837 C CA . GLU A 1 109 ? -16.903 -14.330 25.505 1.00 95.00 109 GLU A CA 1
ATOM 838 C C . GLU A 1 109 ? -17.428 -13.515 26.691 1.00 95.00 109 GLU A C 1
ATOM 840 O O . GLU A 1 109 ? -16.681 -12.747 27.304 1.00 95.00 109 GLU A O 1
ATOM 845 N N . LEU A 1 110 ? -18.704 -13.688 27.031 1.00 93.12 110 LEU A N 1
ATOM 846 C CA . LEU A 1 110 ? -19.314 -12.991 28.156 1.00 93.12 110 LEU A CA 1
ATOM 847 C C . LEU A 1 110 ? -19.145 -13.792 29.446 1.00 93.12 110 LEU A C 1
ATOM 849 O O . LEU A 1 110 ? -19.705 -14.874 29.610 1.00 93.12 110 LEU A O 1
ATOM 853 N N . THR A 1 111 ? -18.425 -13.207 30.396 1.00 91.94 111 THR A N 1
ATOM 854 C CA . THR A 1 111 ? -18.335 -13.687 31.776 1.00 91.94 111 THR A CA 1
ATOM 855 C C . THR A 1 111 ? -18.659 -12.547 32.730 1.00 91.94 111 THR A C 1
ATOM 857 O O . THR A 1 111 ? -18.254 -11.408 32.503 1.00 91.94 111 THR A O 1
ATOM 860 N N . GLU A 1 112 ? -19.383 -12.844 33.806 1.00 92.31 112 GLU A N 1
ATOM 861 C CA . GLU A 1 112 ? -19.681 -11.861 34.850 1.00 92.31 112 GLU A CA 1
ATOM 862 C C . GLU A 1 112 ? -18.384 -11.273 35.434 1.00 92.31 112 GLU A C 1
ATOM 864 O O . GLU A 1 112 ? -17.402 -11.987 35.630 1.00 92.31 112 GLU A O 1
ATOM 869 N N . GLY A 1 113 ? -18.364 -9.956 35.645 1.00 90.44 113 GLY A N 1
ATOM 870 C CA . GLY A 1 113 ? -17.206 -9.213 36.141 1.00 90.44 113 GLY A CA 1
ATOM 871 C C . GLY A 1 113 ? -16.163 -8.840 35.084 1.00 90.44 113 GLY A C 1
ATOM 872 O O . GLY A 1 113 ? -15.251 -8.075 35.395 1.00 90.44 113 GLY A O 1
ATOM 873 N N . VAL A 1 114 ? -16.276 -9.316 33.835 1.00 92.50 114 VAL A N 1
ATOM 874 C CA . VAL A 1 114 ? -15.277 -8.988 32.807 1.00 92.50 114 VAL A CA 1
ATOM 875 C C . VAL A 1 114 ? -15.335 -7.510 32.437 1.00 92.50 114 VAL A C 1
ATOM 877 O O . VAL A 1 114 ? -16.414 -6.953 32.216 1.00 92.50 114 VAL A O 1
ATOM 880 N N . THR A 1 115 ? -14.165 -6.888 32.321 1.00 96.62 115 THR A N 1
ATOM 881 C CA . THR A 1 115 ? -14.004 -5.591 31.666 1.00 96.62 115 THR A CA 1
ATOM 882 C C . THR A 1 115 ? -13.275 -5.763 30.341 1.00 96.62 115 THR A C 1
ATOM 884 O O . THR A 1 115 ? -12.408 -6.628 30.185 1.00 96.62 115 THR A O 1
ATOM 887 N N . ALA A 1 116 ? -13.652 -4.961 29.353 1.00 97.00 116 ALA A N 1
ATOM 888 C CA . ALA A 1 116 ? -13.078 -5.021 28.023 1.00 97.00 116 ALA A CA 1
ATOM 889 C C . ALA A 1 116 ? -13.082 -3.652 27.354 1.00 97.00 116 ALA A C 1
ATOM 891 O O . ALA A 1 116 ? -13.988 -2.838 27.543 1.00 97.00 116 ALA A O 1
ATOM 892 N N . TRP A 1 117 ? -12.081 -3.435 26.514 1.00 97.69 117 TRP A N 1
ATOM 893 C CA . TRP A 1 117 ? -12.127 -2.407 25.495 1.00 97.69 117 TRP A CA 1
ATOM 894 C C . TRP A 1 117 ? -12.889 -2.919 24.277 1.00 97.69 117 TRP A C 1
ATOM 896 O O . TRP A 1 117 ? -12.655 -4.027 23.796 1.00 97.69 117 TRP A O 1
ATOM 906 N N . VAL A 1 118 ? -13.780 -2.084 23.759 1.00 97.69 118 VAL A N 1
ATOM 907 C CA . VAL A 1 118 ? -14.467 -2.278 22.484 1.00 97.69 118 VAL A CA 1
ATOM 908 C C . VAL A 1 118 ? -13.953 -1.214 21.522 1.00 97.69 118 VAL A C 1
ATOM 910 O O . VAL A 1 118 ? -14.013 -0.023 21.828 1.00 97.69 118 VAL A O 1
ATOM 913 N N . ARG A 1 119 ? -13.451 -1.633 20.362 1.00 97.12 119 ARG A N 1
ATOM 914 C CA . ARG A 1 119 ? -13.008 -0.745 19.287 1.00 97.12 119 ARG A CA 1
ATOM 915 C C . ARG A 1 119 ? -13.988 -0.838 18.133 1.00 97.12 119 ARG A C 1
ATOM 917 O O . ARG A 1 119 ? -14.095 -1.889 17.507 1.00 97.12 119 ARG A O 1
ATOM 924 N N . TYR A 1 120 ? -14.651 0.277 17.871 1.00 96.50 120 TYR A N 1
ATOM 925 C CA . TYR A 1 120 ? -15.492 0.532 16.712 1.00 96.50 120 TYR A CA 1
ATOM 926 C C . TYR A 1 120 ? -14.643 1.111 15.579 1.00 96.50 120 TYR A C 1
ATOM 928 O O . TYR A 1 120 ? -13.870 2.045 15.807 1.00 96.50 120 TYR A O 1
ATOM 936 N N . VAL A 1 121 ? -14.763 0.566 14.373 1.00 92.94 121 VAL A N 1
ATOM 937 C CA . VAL A 1 121 ? -13.950 0.954 13.217 1.00 92.94 121 VAL A CA 1
ATOM 938 C C . VAL A 1 121 ? -14.851 1.448 12.097 1.00 92.94 121 VAL A C 1
ATOM 940 O O . VAL A 1 121 ? -15.716 0.734 11.616 1.00 92.94 121 VAL A O 1
ATOM 943 N N . THR A 1 122 ? -14.607 2.666 11.628 1.00 91.44 122 THR A N 1
ATOM 944 C CA . THR A 1 122 ? -15.219 3.194 10.400 1.00 91.44 122 THR A CA 1
ATOM 945 C C . THR A 1 122 ? -14.131 3.529 9.388 1.00 91.44 122 THR A C 1
ATOM 947 O O . THR A 1 122 ? -12.942 3.442 9.696 1.00 91.44 122 THR A O 1
ATOM 950 N N . ALA A 1 123 ? -14.502 3.983 8.190 1.00 86.75 123 ALA A N 1
ATOM 951 C CA . ALA A 1 123 ? -13.535 4.475 7.208 1.00 86.75 123 ALA A CA 1
ATOM 952 C C . ALA A 1 123 ? -12.702 5.674 7.710 1.00 86.75 123 ALA A C 1
ATOM 954 O O . ALA A 1 123 ? -11.599 5.884 7.223 1.00 86.75 123 ALA A O 1
ATOM 955 N N . SER A 1 124 ? -13.201 6.453 8.678 1.00 90.75 124 SER A N 1
ATOM 956 C CA . SER A 1 124 ? -12.578 7.729 9.071 1.00 90.75 124 SER A CA 1
ATOM 957 C C . SER A 1 124 ? -12.254 7.853 10.555 1.00 90.75 124 SER A C 1
ATOM 959 O O . SER A 1 124 ? -11.522 8.765 10.929 1.00 90.75 124 SER A O 1
ATOM 961 N N . TYR A 1 125 ? -12.774 6.970 11.407 1.00 93.81 125 TYR A N 1
ATOM 962 C CA . TYR A 1 125 ? -12.602 7.061 12.856 1.00 93.81 125 TYR A CA 1
ATOM 963 C C . TYR A 1 125 ? -12.473 5.693 13.523 1.00 93.81 125 TYR A 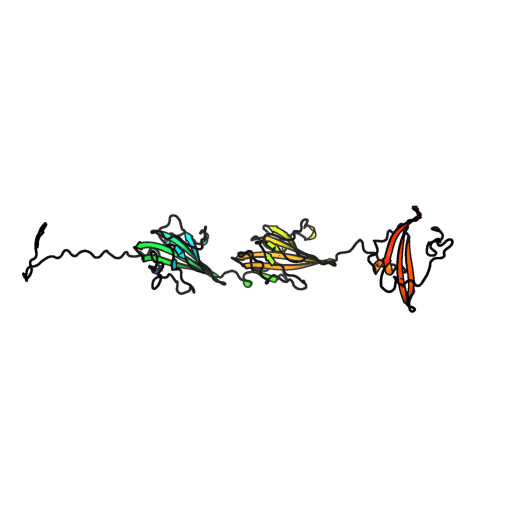C 1
ATOM 965 O O . TYR A 1 125 ? -13.118 4.728 13.103 1.00 93.81 125 TYR A O 1
ATOM 973 N N . TYR A 1 126 ? -11.699 5.667 14.607 1.00 95.19 126 TYR A N 1
ATOM 974 C CA . TYR A 1 126 ? -11.780 4.668 15.663 1.00 95.19 126 TYR A CA 1
ATOM 975 C C . TYR A 1 126 ? -12.585 5.218 16.836 1.00 95.19 126 TYR A C 1
ATOM 977 O O . TYR A 1 126 ? -12.301 6.311 17.324 1.00 95.19 126 TYR A O 1
ATOM 985 N N . GLY A 1 127 ? -13.556 4.446 17.312 1.00 96.44 127 GLY A N 1
ATOM 986 C CA . GLY A 1 127 ? -14.230 4.686 18.582 1.00 96.44 127 GLY A CA 1
ATOM 987 C C . GLY A 1 127 ? -13.784 3.675 19.622 1.00 96.44 127 GLY A C 1
ATOM 988 O O . GLY A 1 127 ? -13.774 2.481 19.346 1.00 96.44 127 GLY A O 1
ATOM 989 N N . TYR A 1 128 ? -13.440 4.137 20.818 1.00 97.44 128 TYR A N 1
ATOM 990 C CA . TYR A 1 128 ? -13.037 3.279 21.928 1.00 97.44 128 TYR A CA 1
ATOM 991 C C . TYR A 1 128 ? -14.052 3.383 23.055 1.00 97.44 128 TYR A C 1
ATOM 993 O O . TYR A 1 128 ? -14.317 4.470 23.573 1.00 97.44 128 TYR A O 1
ATOM 1001 N N . VAL A 1 129 ? -14.614 2.243 23.441 1.00 97.69 129 VAL A N 1
ATOM 1002 C CA . VAL A 1 129 ? -15.629 2.133 24.487 1.00 97.69 129 VAL A CA 1
ATOM 1003 C C . VAL A 1 129 ? -15.101 1.220 25.580 1.00 97.69 129 VAL A C 1
ATOM 1005 O O . VAL A 1 129 ? -14.676 0.097 25.311 1.00 97.69 129 VAL A O 1
ATOM 1008 N N . LYS A 1 130 ? -15.136 1.700 26.819 1.00 97.62 130 LYS A N 1
ATOM 1009 C CA . LYS A 1 130 ? -14.958 0.852 27.992 1.00 97.62 130 LYS A CA 1
ATOM 1010 C C . LYS A 1 130 ? -16.247 0.078 28.231 1.00 97.62 130 LYS A C 1
ATOM 1012 O O . LYS A 1 130 ? -17.320 0.678 28.190 1.00 97.62 130 LYS A O 1
ATOM 1017 N N . LEU A 1 131 ? -16.147 -1.214 28.503 1.00 97.50 131 LEU A N 1
ATOM 1018 C CA . LEU A 1 131 ? -17.277 -2.095 28.774 1.00 97.50 131 LEU A CA 1
ATOM 1019 C C . LEU A 1 131 ? -16.994 -2.928 30.025 1.00 97.50 131 LEU A C 1
ATOM 1021 O O . LEU A 1 131 ? -15.893 -3.445 30.191 1.00 97.50 131 LEU A O 1
ATOM 1025 N N . ARG A 1 132 ? -18.008 -3.103 30.870 1.00 96.62 132 ARG A N 1
ATOM 1026 C CA . ARG A 1 132 ? -18.021 -4.017 32.011 1.00 96.62 132 ARG A CA 1
ATOM 1027 C C . ARG A 1 132 ? -19.298 -4.840 31.988 1.00 96.62 132 ARG A C 1
ATOM 1029 O O . ARG A 1 132 ? -20.389 -4.281 31.898 1.00 96.62 132 ARG A O 1
ATOM 1036 N N . VAL A 1 133 ? -19.172 -6.152 32.147 1.00 95.94 133 VAL A N 1
ATOM 1037 C CA . VAL A 1 133 ? -20.306 -7.050 32.383 1.00 95.94 133 VAL A CA 1
ATOM 1038 C C . VAL A 1 133 ? -20.556 -7.112 33.885 1.00 95.94 133 VAL A C 1
ATOM 1040 O O . VAL A 1 133 ? -19.809 -7.748 34.622 1.00 95.94 133 VAL A O 1
ATOM 1043 N N . ALA A 1 134 ? -21.590 -6.420 34.353 1.00 95.44 134 ALA A N 1
ATOM 1044 C CA . ALA A 1 134 ? -21.931 -6.362 35.770 1.00 95.44 134 ALA A CA 1
ATOM 1045 C C . ALA A 1 134 ? -22.596 -7.653 36.255 1.00 95.44 134 ALA A C 1
ATOM 1047 O O . ALA A 1 134 ? -22.325 -8.084 37.369 1.00 95.44 134 ALA A O 1
ATOM 1048 N N . TYR A 1 135 ? -23.451 -8.261 35.429 1.00 95.31 135 TYR A N 1
ATOM 1049 C CA . TYR A 1 135 ? -24.061 -9.551 35.733 1.00 95.31 135 TYR A CA 1
ATOM 1050 C C . TYR A 1 135 ? -24.513 -10.297 34.483 1.00 95.31 135 TYR A C 1
ATOM 1052 O O . TYR A 1 135 ? -24.810 -9.690 33.451 1.00 95.31 135 TYR A O 1
ATOM 1060 N N . ILE A 1 136 ? -24.660 -11.613 34.625 1.00 95.25 136 ILE A N 1
ATOM 1061 C CA . ILE A 1 136 ? -25.434 -12.455 33.712 1.00 95.25 136 ILE A CA 1
ATOM 1062 C C . ILE A 1 136 ? -26.581 -13.081 34.520 1.00 95.25 136 ILE A C 1
ATOM 1064 O O . ILE A 1 136 ? -26.376 -13.588 35.626 1.00 95.25 136 ILE A O 1
ATOM 1068 N N . ASP A 1 137 ? -27.810 -12.984 34.016 1.00 94.62 137 ASP A N 1
ATOM 1069 C CA . ASP A 1 137 ? -29.001 -13.536 34.667 1.00 94.62 137 ASP A CA 1
ATOM 1070 C C . ASP A 1 137 ? -30.020 -14.026 33.630 1.00 94.62 137 ASP A C 1
ATOM 1072 O O . ASP A 1 137 ? -30.699 -13.245 32.958 1.00 94.62 137 ASP A O 1
ATOM 1076 N N . GLY A 1 138 ? -30.092 -15.347 33.457 1.00 93.00 138 GLY A N 1
ATOM 1077 C CA . GLY A 1 138 ? -30.899 -15.961 32.407 1.00 93.00 138 GLY A CA 1
ATOM 1078 C C . GLY A 1 138 ? -30.520 -15.423 31.023 1.00 93.00 138 GLY A C 1
ATOM 1079 O O . GLY A 1 138 ? -29.379 -15.563 30.591 1.00 93.00 138 GLY A O 1
ATOM 1080 N N . ASN A 1 139 ? -31.485 -14.812 30.327 1.00 93.69 139 ASN A N 1
ATOM 1081 C CA . ASN A 1 139 ? -31.273 -14.219 29.001 1.00 93.69 139 ASN A CA 1
ATOM 1082 C C . ASN A 1 139 ? -30.763 -12.762 29.037 1.00 93.69 139 ASN A C 1
ATOM 1084 O O . ASN A 1 139 ? -30.517 -12.179 27.980 1.00 93.69 139 ASN A O 1
ATOM 1088 N N . LYS A 1 140 ? -30.641 -12.163 30.230 1.00 95.06 140 LYS A N 1
ATOM 1089 C CA . LYS A 1 140 ? -30.248 -10.765 30.442 1.00 95.06 140 LYS A CA 1
ATOM 1090 C C . LYS A 1 140 ? -28.764 -10.668 30.791 1.00 95.06 140 LYS A C 1
ATOM 1092 O O . LYS A 1 140 ? -28.259 -11.419 31.625 1.00 95.06 140 LYS A O 1
ATOM 1097 N N . VAL A 1 141 ? -28.085 -9.680 30.219 1.00 96.69 141 VAL A N 1
ATOM 1098 C CA . VAL A 1 141 ? -26.703 -9.323 30.562 1.00 96.69 141 VAL A CA 1
ATOM 1099 C C . VAL A 1 141 ? -26.665 -7.850 30.930 1.00 96.69 141 VAL A C 1
ATOM 1101 O O . VAL A 1 141 ? -26.881 -6.984 30.084 1.00 96.69 141 VAL A O 1
ATOM 1104 N N . GLY A 1 142 ? -26.419 -7.557 32.204 1.00 96.75 142 GLY A N 1
ATOM 1105 C CA . GLY A 1 142 ? -26.275 -6.187 32.677 1.00 96.75 142 GLY A CA 1
ATOM 1106 C C . GLY A 1 142 ? -24.892 -5.658 32.332 1.00 96.75 142 GLY A C 1
ATOM 1107 O O . GLY A 1 142 ? -23.896 -6.202 32.809 1.00 96.75 142 GLY A O 1
ATOM 1108 N N . VAL A 1 143 ? -24.821 -4.596 31.533 1.00 97.06 143 VAL A N 1
ATOM 1109 C CA . VAL A 1 143 ? -23.562 -3.967 31.128 1.00 97.06 143 VAL A CA 1
ATOM 1110 C C . VAL A 1 143 ? -23.490 -2.509 31.560 1.00 97.06 143 VAL A C 1
ATOM 1112 O O . VAL A 1 143 ? -24.461 -1.755 31.484 1.00 97.06 143 VAL A O 1
ATOM 1115 N N . GLU A 1 144 ? -22.304 -2.109 31.993 1.00 97.75 144 GLU A N 1
ATOM 1116 C CA . GLU A 1 144 ? -21.911 -0.714 32.147 1.00 97.75 144 GLU A CA 1
ATOM 1117 C C . GLU A 1 144 ? -20.938 -0.373 31.014 1.00 97.75 144 GLU A C 1
ATOM 1119 O O . GLU A 1 144 ? -20.030 -1.155 30.724 1.00 97.75 144 GLU A O 1
ATOM 1124 N N . TYR A 1 145 ? -21.106 0.774 30.359 1.00 97.50 145 TYR A N 1
ATOM 1125 C CA . TYR A 1 145 ? -20.216 1.178 29.274 1.00 97.50 145 TYR A CA 1
ATOM 1126 C C . TYR A 1 145 ? -19.988 2.685 29.216 1.00 97.50 145 TYR A C 1
ATOM 1128 O O . TYR A 1 145 ? -20.792 3.476 29.704 1.00 97.50 145 TYR A O 1
ATOM 1136 N N . LYS A 1 146 ? -18.888 3.097 28.585 1.00 97.31 146 LYS A N 1
ATOM 1137 C CA . LYS A 1 146 ? -18.577 4.509 28.350 1.00 97.31 146 LYS A CA 1
ATOM 1138 C C . LYS A 1 146 ? -17.759 4.685 27.081 1.00 97.31 146 LYS A C 1
ATOM 1140 O O . LYS A 1 146 ? -16.713 4.056 26.934 1.00 97.31 146 LYS A O 1
ATOM 1145 N N . VAL A 1 147 ? -18.201 5.568 26.185 1.00 97.12 147 VAL A N 1
ATOM 1146 C CA . VAL A 1 147 ? -17.373 6.013 25.054 1.00 97.12 147 VAL A CA 1
ATOM 1147 C C . VAL A 1 147 ? -16.231 6.851 25.621 1.00 97.12 147 VAL A C 1
ATOM 1149 O O . VAL A 1 147 ? -16.460 7.920 26.182 1.00 97.12 147 VAL A O 1
ATOM 1152 N N . ALA A 1 148 ? -15.009 6.338 25.533 1.00 96.12 148 ALA A N 1
ATOM 1153 C CA . ALA A 1 148 ? -13.832 6.964 26.120 1.00 96.12 148 ALA A CA 1
ATOM 1154 C C . ALA A 1 148 ? -13.094 7.862 25.126 1.00 96.12 148 ALA A C 1
ATOM 1156 O O . ALA A 1 148 ? -12.517 8.870 25.524 1.00 96.12 148 ALA A O 1
ATOM 1157 N N . SER A 1 149 ? -13.088 7.498 23.840 1.00 95.62 149 SER A N 1
ATOM 1158 C CA . SER A 1 149 ? -12.383 8.264 22.815 1.00 95.62 149 SER A CA 1
ATOM 1159 C C . SER A 1 149 ? -12.976 8.054 21.426 1.00 95.62 149 SER A C 1
ATOM 1161 O O . SER A 1 149 ? -13.467 6.971 21.109 1.00 95.62 149 SER A O 1
ATOM 1163 N N . MET A 1 150 ? -12.879 9.093 20.600 1.00 94.56 150 MET A N 1
ATOM 1164 C CA . MET A 1 150 ? -13.112 9.058 19.160 1.00 94.56 150 MET A CA 1
ATOM 1165 C C . MET A 1 150 ? -11.888 9.656 18.471 1.00 94.56 150 MET A C 1
ATOM 1167 O O . MET A 1 150 ? -11.618 10.849 18.598 1.00 94.56 150 MET A O 1
ATOM 1171 N N . GLN A 1 151 ? -11.134 8.826 17.758 1.00 94.19 151 GLN A N 1
ATOM 1172 C CA . GLN A 1 151 ? -9.900 9.214 17.086 1.00 94.19 151 GLN A CA 1
ATOM 1173 C C . GLN A 1 151 ? -10.096 9.207 15.580 1.00 94.19 151 GLN A C 1
ATOM 1175 O O . GLN A 1 151 ? -10.583 8.225 15.024 1.00 94.19 151 GLN A O 1
ATOM 1180 N N . LYS A 1 152 ? -9.697 10.288 14.909 1.00 94.25 152 LYS A N 1
ATOM 1181 C CA . LYS A 1 152 ? -9.663 10.320 13.446 1.00 94.25 152 LYS A CA 1
ATOM 1182 C C . LYS A 1 152 ? -8.595 9.339 12.954 1.00 94.25 152 LYS A C 1
ATOM 1184 O O . LYS A 1 152 ? -7.470 9.357 13.449 1.00 94.25 152 LYS A O 1
ATOM 1189 N N . ARG A 1 153 ? -8.953 8.495 11.990 1.00 94.00 153 ARG A N 1
ATOM 1190 C CA . ARG A 1 153 ? -8.010 7.629 11.279 1.00 94.00 153 ARG A CA 1
ATOM 1191 C C . ARG A 1 153 ? -7.116 8.482 10.375 1.00 94.00 153 ARG A C 1
ATOM 1193 O O . ARG A 1 153 ? -7.591 9.498 9.854 1.00 94.00 153 ARG A O 1
ATOM 1200 N N . PRO A 1 154 ? -5.840 8.108 10.199 1.00 95.38 154 PRO A N 1
ATOM 1201 C CA . PRO A 1 154 ? -4.966 8.826 9.290 1.00 95.38 154 PRO A CA 1
ATOM 1202 C C . PRO A 1 154 ? -5.512 8.741 7.861 1.00 95.38 154 PRO A C 1
ATOM 1204 O O . PRO A 1 154 ? -6.036 7.719 7.427 1.00 95.38 154 PRO A O 1
ATOM 1207 N N . ASP A 1 155 ? -5.398 9.846 7.139 1.00 94.81 155 ASP A N 1
ATOM 1208 C CA . ASP A 1 155 ? -5.790 9.981 5.739 1.00 94.81 155 ASP A CA 1
ATOM 1209 C C . ASP A 1 155 ? -4.618 10.535 4.916 1.00 94.81 155 ASP A C 1
ATOM 1211 O O . ASP A 1 155 ? -3.493 10.656 5.405 1.00 94.81 155 ASP A O 1
ATOM 1215 N N . ILE A 1 156 ? -4.848 10.861 3.643 1.00 95.94 156 ILE A N 1
ATOM 1216 C CA . ILE A 1 156 ? -3.794 11.415 2.783 1.00 95.94 156 ILE A CA 1
ATOM 1217 C C . ILE A 1 156 ? -3.219 12.735 3.324 1.00 95.94 156 ILE A C 1
ATOM 1219 O O . ILE A 1 156 ? -2.028 12.986 3.178 1.00 95.94 156 ILE A O 1
ATOM 1223 N N . ASN A 1 157 ? -4.032 13.547 4.009 1.00 96.19 157 ASN A N 1
ATOM 1224 C CA . ASN A 1 157 ? -3.606 14.827 4.582 1.00 96.19 157 ASN A CA 1
ATOM 1225 C C . ASN A 1 157 ? -2.814 14.650 5.883 1.00 96.19 157 ASN A C 1
ATOM 1227 O O . ASN A 1 157 ? -2.234 15.604 6.390 1.00 96.19 157 ASN A O 1
ATOM 1231 N N . SER A 1 158 ? -2.791 13.434 6.428 1.00 96.38 158 SER A N 1
ATOM 1232 C CA . SER A 1 158 ? -1.988 13.076 7.598 1.00 96.38 158 SER A CA 1
ATOM 1233 C C . SER A 1 158 ? -0.531 12.761 7.226 1.00 96.38 158 SER A C 1
ATOM 1235 O O . SER A 1 158 ? 0.292 12.524 8.108 1.00 96.38 158 SER A O 1
ATOM 1237 N N . ILE A 1 159 ? -0.202 12.733 5.929 1.00 97.56 159 ILE A N 1
ATOM 1238 C CA . ILE A 1 159 ? 1.136 12.428 5.418 1.00 97.56 159 ILE A CA 1
ATOM 1239 C C . ILE A 1 159 ? 1.964 13.716 5.378 1.00 97.56 159 ILE A C 1
ATOM 1241 O O . ILE A 1 159 ? 1.750 14.582 4.532 1.00 97.56 159 ILE A O 1
ATOM 1245 N N . GLU A 1 160 ? 2.943 13.824 6.274 1.00 96.69 160 GLU A N 1
ATOM 1246 C CA . GLU A 1 160 ? 3.962 14.876 6.211 1.00 96.69 160 GLU A CA 1
ATOM 1247 C C . GLU A 1 160 ? 4.926 14.598 5.050 1.00 96.69 160 GLU A C 1
ATOM 1249 O O . GLU A 1 160 ? 5.563 13.541 5.014 1.00 96.69 160 GLU A O 1
ATOM 1254 N N . LEU A 1 161 ? 5.046 15.547 4.118 1.00 98.19 161 LEU A N 1
ATOM 1255 C CA . LEU A 1 161 ? 6.051 15.506 3.056 1.00 98.19 161 LEU A CA 1
ATOM 1256 C C . LEU A 1 161 ? 7.406 15.951 3.620 1.00 98.19 161 LEU A C 1
ATOM 1258 O O . LEU A 1 161 ? 7.535 17.026 4.201 1.00 98.19 161 LEU A O 1
ATOM 1262 N N . THR A 1 162 ? 8.416 15.111 3.447 1.00 97.81 162 THR A N 1
ATOM 1263 C CA . THR A 1 162 ? 9.764 15.248 3.999 1.00 97.81 162 THR A CA 1
ATOM 1264 C C . THR A 1 162 ? 10.798 15.687 2.965 1.00 97.81 162 THR A C 1
ATOM 1266 O O . THR A 1 162 ? 11.909 16.058 3.347 1.00 97.81 162 THR A O 1
ATOM 1269 N N . GLU A 1 163 ? 10.451 15.680 1.676 1.00 97.88 163 GLU A N 1
ATOM 1270 C CA . GLU A 1 163 ? 11.303 16.165 0.587 1.00 97.88 163 GLU A CA 1
ATOM 1271 C C . GLU A 1 163 ? 10.518 17.066 -0.378 1.00 97.88 163 GLU A C 1
ATOM 1273 O O . GLU A 1 163 ? 9.345 16.835 -0.672 1.00 97.88 163 GLU A O 1
ATOM 1278 N N . SER A 1 164 ? 11.164 18.128 -0.870 1.00 97.44 164 SER A N 1
ATOM 1279 C CA . SER A 1 164 ? 10.532 19.062 -1.808 1.00 97.44 164 SER A CA 1
ATOM 1280 C C . SER A 1 164 ? 10.155 18.355 -3.111 1.00 97.44 164 SER A C 1
ATOM 1282 O O . SER A 1 164 ? 10.947 17.594 -3.661 1.00 97.44 164 SER A O 1
ATOM 1284 N N . GLY A 1 165 ? 8.945 18.614 -3.609 1.00 96.12 165 GLY A N 1
ATOM 1285 C CA . GLY A 1 165 ? 8.408 17.973 -4.813 1.00 96.12 165 GLY A CA 1
ATOM 1286 C C . GLY A 1 165 ? 7.837 16.569 -4.589 1.00 96.12 165 GLY A C 1
ATOM 1287 O O . GLY A 1 165 ? 7.279 15.994 -5.525 1.00 96.12 165 GLY A O 1
ATOM 1288 N N . ALA A 1 166 ? 7.938 16.020 -3.373 1.00 98.19 166 ALA A N 1
ATOM 1289 C CA . ALA A 1 166 ? 7.315 14.748 -3.045 1.00 98.19 166 ALA A CA 1
ATOM 1290 C C . ALA A 1 166 ? 5.782 14.847 -3.086 1.00 98.19 166 ALA A C 1
ATOM 1292 O O . ALA A 1 166 ? 5.188 15.918 -2.941 1.00 98.19 166 ALA A O 1
ATOM 1293 N N . LYS A 1 167 ? 5.132 13.703 -3.286 1.00 98.25 167 LYS A N 1
ATOM 1294 C CA . LYS A 1 167 ? 3.679 13.562 -3.369 1.00 98.25 167 LYS A CA 1
ATOM 1295 C C . LYS A 1 167 ? 3.200 12.519 -2.364 1.00 98.25 167 LYS A C 1
ATOM 1297 O O . LYS A 1 167 ? 3.889 11.539 -2.088 1.00 98.25 167 LYS A O 1
ATOM 1302 N N . ALA A 1 168 ? 1.998 12.725 -1.840 1.00 98.06 168 ALA A N 1
ATOM 1303 C CA . ALA A 1 168 ? 1.335 11.793 -0.936 1.00 98.06 168 ALA A CA 1
ATOM 1304 C C . ALA A 1 168 ? 0.419 10.835 -1.713 1.00 98.06 168 ALA A C 1
ATOM 1306 O O . ALA A 1 168 ? -0.180 11.211 -2.723 1.00 98.06 168 ALA A O 1
ATOM 1307 N N . PHE A 1 169 ? 0.286 9.603 -1.231 1.00 97.25 169 PHE A N 1
ATOM 1308 C CA . PHE A 1 169 ? -0.661 8.617 -1.747 1.00 97.25 169 PHE A CA 1
ATOM 1309 C C . PHE A 1 169 ? -1.080 7.649 -0.635 1.00 97.25 169 PHE A C 1
ATOM 1311 O O . PHE A 1 169 ? -0.331 7.434 0.314 1.00 97.25 169 PHE A O 1
ATOM 1318 N N . VAL A 1 170 ? -2.262 7.040 -0.745 1.00 95.19 170 VAL A N 1
ATOM 1319 C CA . VAL A 1 170 ? -2.713 5.986 0.177 1.00 95.19 170 VAL A CA 1
ATOM 1320 C C . VAL A 1 170 ? -2.900 4.699 -0.611 1.00 95.19 170 VAL A C 1
ATOM 1322 O O . VAL A 1 170 ? -3.841 4.571 -1.390 1.00 95.19 170 VAL A O 1
ATOM 1325 N N . LEU A 1 171 ? -1.985 3.753 -0.418 1.00 93.94 171 LEU A N 1
ATOM 1326 C CA . LEU A 1 171 ? -2.116 2.404 -0.955 1.00 93.94 171 LEU A CA 1
ATOM 1327 C C . LEU A 1 171 ? -3.149 1.622 -0.130 1.00 93.94 171 LEU A C 1
ATOM 1329 O O . LEU A 1 171 ? -3.258 1.819 1.078 1.00 93.94 171 LEU A O 1
ATOM 1333 N N . LYS A 1 172 ? -3.892 0.729 -0.786 1.00 89.62 172 LYS A N 1
ATOM 1334 C CA . LYS A 1 172 ? -4.923 -0.128 -0.179 1.00 89.62 172 LYS A CA 1
ATOM 1335 C C . LYS A 1 172 ? -4.533 -1.606 -0.310 1.00 89.62 172 LYS A C 1
ATOM 1337 O O . LYS A 1 172 ? -3.646 -1.937 -1.097 1.00 89.62 172 LYS A O 1
ATOM 1342 N N . GLY A 1 173 ? -5.203 -2.496 0.415 1.00 87.44 173 GLY A N 1
ATOM 1343 C CA . GLY A 1 173 ? -5.013 -3.950 0.336 1.00 87.44 173 GLY A CA 1
ATOM 1344 C C . GLY A 1 173 ? -3.994 -4.535 1.322 1.00 87.44 173 GLY A C 1
ATOM 1345 O O . GLY A 1 173 ? -3.564 -5.679 1.150 1.00 87.44 173 GLY A O 1
ATOM 1346 N N . TYR A 1 174 ? -3.565 -3.785 2.344 1.00 88.38 174 TYR A N 1
ATOM 1347 C CA . TYR A 1 174 ? -2.560 -4.266 3.298 1.00 88.38 174 TYR A CA 1
ATOM 1348 C C . TYR A 1 174 ? -3.075 -5.352 4.252 1.00 88.38 174 TYR A C 1
ATOM 1350 O O . TYR A 1 174 ? -2.396 -6.361 4.459 1.00 88.38 174 TYR A 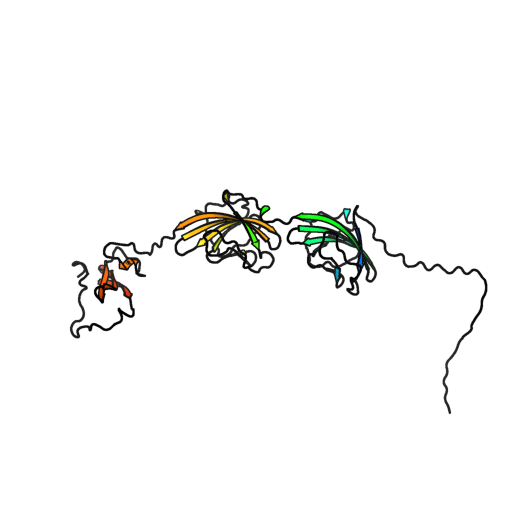O 1
ATOM 1358 N N . ALA A 1 175 ? -4.272 -5.188 4.821 1.00 77.31 175 ALA A N 1
ATOM 1359 C CA . ALA A 1 175 ? -4.831 -6.147 5.776 1.00 77.31 175 ALA A CA 1
ATOM 1360 C C . ALA A 1 175 ? -5.524 -7.317 5.066 1.00 77.31 175 ALA A C 1
ATOM 1362 O O . ALA A 1 175 ? -5.422 -8.452 5.528 1.00 77.31 175 ALA A O 1
ATOM 1363 N N . GLY A 1 176 ? -6.183 -7.048 3.931 1.00 67.31 176 GLY A N 1
ATOM 1364 C CA . GLY A 1 176 ? -6.948 -8.046 3.176 1.00 67.31 176 GLY A CA 1
ATOM 1365 C C . GLY A 1 176 ? -6.116 -8.993 2.302 1.00 67.31 176 GLY A C 1
ATOM 1366 O O . GLY A 1 176 ? -6.664 -9.946 1.754 1.00 67.31 176 GLY A O 1
ATOM 1367 N N . GLY A 1 177 ? -4.812 -8.744 2.123 1.00 57.78 177 GLY A N 1
ATOM 1368 C CA . GLY A 1 177 ? -3.889 -9.595 1.349 1.00 57.78 177 GLY A CA 1
ATOM 1369 C C . GLY A 1 177 ? -4.099 -9.598 -0.176 1.00 57.78 177 GLY A C 1
ATOM 1370 O O . GLY A 1 177 ? -3.196 -9.998 -0.914 1.00 57.78 177 GLY A O 1
ATOM 1371 N N . GLY A 1 178 ? -5.249 -9.126 -0.662 1.00 55.25 178 GLY A N 1
ATOM 1372 C CA . GLY A 1 178 ? -5.571 -8.995 -2.080 1.00 55.25 178 GLY A CA 1
ATOM 1373 C C . GLY A 1 178 ? -5.003 -7.718 -2.696 1.00 55.25 178 GLY A C 1
ATOM 1374 O O . GLY A 1 178 ? -5.126 -6.636 -2.129 1.00 55.25 178 GLY A O 1
ATOM 1375 N N . ALA A 1 179 ? -4.416 -7.837 -3.890 1.00 56.22 179 ALA A N 1
ATOM 1376 C CA . ALA A 1 179 ? -4.075 -6.667 -4.691 1.00 56.22 179 ALA A CA 1
ATOM 1377 C C . ALA A 1 179 ? -5.368 -5.982 -5.142 1.00 56.22 179 ALA A C 1
ATOM 1379 O O . ALA A 1 179 ? -6.145 -6.559 -5.903 1.00 56.22 179 ALA A O 1
ATOM 1380 N N . THR A 1 180 ? -5.609 -4.762 -4.677 1.00 61.44 180 THR A N 1
ATOM 1381 C CA . THR A 1 180 ? -6.651 -3.908 -5.246 1.00 61.44 180 THR A CA 1
ATOM 1382 C C . THR A 1 180 ? -6.154 -3.373 -6.595 1.00 61.44 180 THR A C 1
ATOM 1384 O O . THR A 1 180 ? -4.958 -3.161 -6.788 1.00 61.44 180 THR A O 1
ATOM 1387 N N . ALA A 1 181 ? -7.051 -3.157 -7.562 1.00 62.12 181 ALA A N 1
ATOM 1388 C CA . ALA A 1 181 ? -6.685 -2.532 -8.844 1.00 62.12 181 ALA A CA 1
ATOM 1389 C C . ALA A 1 181 ? -6.198 -1.070 -8.675 1.00 62.12 181 ALA A C 1
ATOM 1391 O O . ALA A 1 181 ? -5.578 -0.498 -9.574 1.00 62.12 181 ALA A O 1
ATOM 1392 N N . GLU A 1 182 ? -6.449 -0.491 -7.498 1.00 77.00 182 GLU A N 1
ATOM 1393 C CA . GLU A 1 182 ? -6.084 0.862 -7.093 1.00 77.00 182 GLU A CA 1
ATOM 1394 C C . GLU A 1 182 ? -4.678 0.885 -6.472 1.00 77.00 182 GLU A C 1
ATOM 1396 O O . GLU A 1 182 ? -4.493 0.768 -5.261 1.00 77.00 182 GLU A O 1
ATOM 1401 N N . GLY A 1 183 ? -3.667 1.013 -7.332 1.00 88.94 183 GLY A N 1
ATOM 1402 C CA . GLY A 1 183 ? -2.267 1.220 -6.948 1.00 88.94 183 GLY A CA 1
ATOM 1403 C C . GLY A 1 183 ? -1.761 2.625 -7.245 1.00 88.94 183 GLY A C 1
ATOM 1404 O O . GLY A 1 183 ? -2.366 3.364 -8.027 1.00 88.94 183 GLY A O 1
ATOM 1405 N N . LEU A 1 184 ? -0.598 2.959 -6.694 1.00 95.50 184 LEU A N 1
ATOM 1406 C CA . LEU A 1 184 ? 0.119 4.184 -7.032 1.00 95.50 184 LEU A CA 1
ATOM 1407 C C . LEU A 1 184 ? 0.6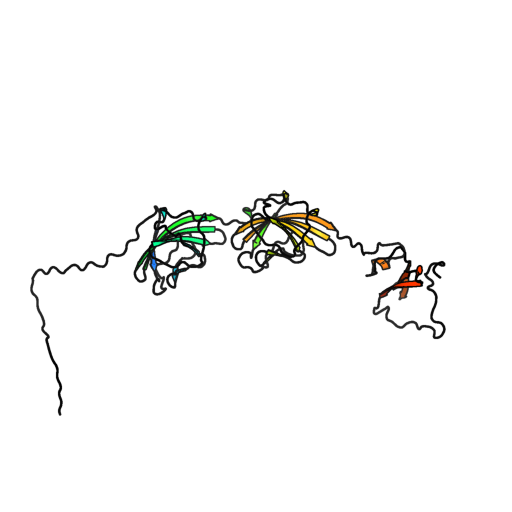00 4.101 -8.486 1.00 95.50 184 LEU A C 1
ATOM 1409 O O . LEU A 1 184 ? 1.387 3.219 -8.816 1.00 95.50 184 LEU A O 1
ATOM 1413 N N . LEU A 1 185 ? 0.145 5.019 -9.341 1.00 95.75 185 LEU A N 1
ATOM 1414 C CA . LEU A 1 185 ? 0.690 5.242 -10.682 1.00 95.75 185 LEU A CA 1
ATOM 1415 C C . LEU A 1 185 ? 1.569 6.499 -10.641 1.00 95.75 185 LEU A C 1
ATOM 1417 O O . LEU A 1 185 ? 1.018 7.603 -10.642 1.00 95.75 185 LEU A O 1
ATOM 1421 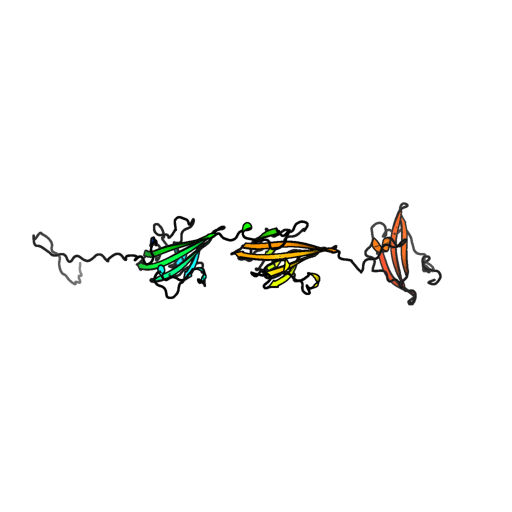N N . PRO A 1 186 ? 2.905 6.373 -10.555 1.00 95.56 186 PRO A N 1
ATOM 1422 C CA . PRO A 1 186 ? 3.771 7.538 -10.627 1.00 95.56 186 PRO A CA 1
ATOM 1423 C C . PRO A 1 186 ? 3.651 8.205 -12.002 1.00 95.56 186 PRO A C 1
ATOM 1425 O O . PRO A 1 186 ? 3.495 7.537 -13.024 1.00 95.56 186 PRO A O 1
ATOM 1428 N N . GLU A 1 187 ? 3.707 9.533 -12.014 1.00 92.69 187 GLU A N 1
ATOM 1429 C CA . GLU A 1 187 ? 3.567 10.331 -13.231 1.00 92.69 187 GLU A CA 1
ATOM 1430 C C . GLU A 1 187 ? 4.604 9.927 -14.289 1.00 92.69 187 GLU A C 1
ATOM 1432 O O . GLU A 1 187 ? 5.777 9.743 -13.976 1.00 92.69 187 GLU A O 1
ATOM 1437 N N . GLY A 1 188 ? 4.159 9.761 -15.537 1.00 91.31 188 GLY A N 1
ATOM 1438 C CA . GLY A 1 188 ? 5.023 9.370 -16.654 1.00 91.31 188 GLY A CA 1
ATOM 1439 C C . GLY A 1 188 ? 5.350 7.874 -16.745 1.00 91.31 188 GLY A C 1
ATOM 1440 O O . GLY A 1 188 ? 5.986 7.471 -17.713 1.00 91.31 188 GLY A O 1
ATOM 1441 N N . LEU A 1 189 ? 4.907 7.038 -15.798 1.00 95.06 189 LEU A N 1
ATOM 1442 C CA . LEU A 1 189 ? 5.136 5.588 -15.837 1.00 95.06 189 LEU A CA 1
ATOM 1443 C C . LEU A 1 189 ? 3.898 4.822 -16.325 1.00 95.06 189 LEU A C 1
ATOM 1445 O O . LEU A 1 189 ? 2.770 5.301 -16.224 1.00 95.06 189 LEU A O 1
ATOM 1449 N N . ALA A 1 190 ? 4.104 3.613 -16.858 1.00 94.62 190 ALA A N 1
ATOM 1450 C CA . ALA A 1 190 ? 3.044 2.832 -17.510 1.00 94.62 190 ALA A CA 1
ATOM 1451 C C . ALA A 1 190 ? 2.387 1.757 -16.620 1.00 94.62 190 ALA A C 1
ATOM 1453 O O . ALA A 1 190 ? 1.420 1.119 -17.037 1.00 94.62 190 ALA A O 1
ATOM 1454 N N . SER A 1 191 ? 2.899 1.514 -15.412 1.00 93.94 191 SER A N 1
ATOM 1455 C CA . SER A 1 191 ? 2.358 0.499 -14.500 1.00 93.94 191 SER A CA 1
ATOM 1456 C C . SER A 1 191 ? 2.267 1.019 -13.067 1.00 93.94 191 SER A C 1
ATOM 1458 O O . SER A 1 191 ? 2.842 2.044 -12.713 1.00 93.94 191 SER A O 1
ATOM 1460 N N . ARG A 1 192 ? 1.495 0.312 -12.235 1.00 95.38 192 ARG A N 1
ATOM 1461 C CA . ARG A 1 192 ? 1.227 0.701 -10.848 1.00 95.38 192 ARG A CA 1
ATOM 1462 C C . ARG A 1 192 ? 2.126 -0.045 -9.869 1.00 95.38 192 ARG A C 1
ATOM 1464 O O . ARG A 1 192 ? 2.413 -1.228 -10.062 1.00 95.38 192 ARG A O 1
ATOM 1471 N N . ILE A 1 193 ? 2.465 0.630 -8.776 1.00 96.38 193 ILE A N 1
ATOM 1472 C CA . ILE A 1 193 ? 2.942 0.018 -7.538 1.00 96.38 193 ILE A CA 1
ATOM 1473 C C . ILE A 1 193 ? 1.712 -0.391 -6.719 1.00 96.38 193 ILE A C 1
ATOM 1475 O O . ILE A 1 193 ? 0.803 0.407 -6.486 1.00 96.38 193 ILE A O 1
ATOM 1479 N N . LEU A 1 194 ? 1.685 -1.648 -6.297 1.00 94.00 194 LEU A N 1
ATOM 1480 C CA . LEU A 1 194 ? 0.569 -2.312 -5.631 1.00 94.00 194 LEU A CA 1
ATOM 1481 C C . LEU A 1 194 ? 1.022 -2.897 -4.295 1.00 94.00 194 LEU A C 1
ATOM 1483 O O . LEU A 1 194 ? 2.211 -3.151 -4.094 1.00 94.00 194 LEU A O 1
ATOM 1487 N N . ILE A 1 195 ? 0.054 -3.189 -3.427 1.00 92.31 195 ILE A N 1
ATOM 1488 C CA . ILE A 1 195 ? 0.255 -4.051 -2.262 1.00 92.31 195 ILE A CA 1
ATOM 1489 C C . ILE A 1 195 ? -0.227 -5.464 -2.600 1.00 92.31 195 ILE A C 1
ATOM 1491 O O . ILE A 1 195 ? -1.257 -5.655 -3.243 1.00 92.31 195 ILE A O 1
ATOM 1495 N N . GLY A 1 196 ? 0.516 -6.482 -2.181 1.00 88.69 196 GLY A N 1
ATOM 1496 C CA . GLY A 1 196 ? 0.023 -7.855 -2.125 1.00 88.69 196 GLY A CA 1
ATOM 1497 C C . GLY A 1 196 ? 0.791 -8.645 -1.082 1.00 88.69 196 GLY A C 1
ATOM 1498 O O . GLY A 1 196 ? 2.007 -8.525 -1.018 1.00 88.69 196 GLY A O 1
ATOM 1499 N N . ASN A 1 197 ? 0.093 -9.430 -0.258 1.00 88.69 197 ASN A N 1
ATOM 1500 C CA . ASN A 1 197 ? 0.701 -10.156 0.867 1.00 88.69 197 ASN A CA 1
ATOM 1501 C C . ASN A 1 197 ? 1.564 -9.262 1.786 1.00 88.69 197 ASN A C 1
ATOM 1503 O O . ASN A 1 197 ? 2.608 -9.697 2.260 1.00 88.69 197 ASN A O 1
ATOM 1507 N N . LYS A 1 198 ? 1.132 -8.014 2.036 1.00 92.56 198 LYS A N 1
ATOM 1508 C CA . LYS A 1 198 ? 1.878 -7.001 2.815 1.00 92.56 198 LYS A CA 1
ATOM 1509 C C . LYS A 1 198 ? 3.229 -6.592 2.207 1.00 92.56 198 LYS A C 1
ATOM 1511 O O . LYS A 1 198 ? 4.072 -6.030 2.902 1.00 92.56 198 LYS A O 1
ATOM 1516 N N . GLU A 1 199 ? 3.421 -6.816 0.911 1.00 94.75 199 GLU A N 1
ATOM 1517 C CA . GLU A 1 199 ? 4.605 -6.389 0.167 1.00 94.75 199 GLU A CA 1
ATOM 1518 C C . GLU A 1 199 ? 4.247 -5.388 -0.936 1.00 94.75 199 GLU A C 1
ATOM 1520 O O . GLU A 1 199 ? 3.179 -5.475 -1.546 1.00 94.75 199 GLU A O 1
ATOM 1525 N N . LEU A 1 200 ? 5.166 -4.463 -1.220 1.00 96.25 200 LEU A N 1
ATOM 1526 C CA . LEU A 1 200 ? 5.182 -3.673 -2.446 1.00 96.25 200 LEU A CA 1
ATOM 1527 C C . LEU A 1 200 ? 5.507 -4.585 -3.624 1.00 96.25 200 LEU A C 1
ATOM 1529 O O . LEU A 1 200 ? 6.425 -5.401 -3.543 1.00 96.25 200 LEU A O 1
ATOM 1533 N N . LYS A 1 201 ? 4.784 -4.419 -4.730 1.00 94.62 201 LYS A N 1
ATOM 1534 C CA . LYS A 1 201 ? 5.033 -5.126 -5.990 1.00 94.62 201 LYS A CA 1
ATOM 1535 C C . LYS A 1 201 ? 4.539 -4.315 -7.182 1.00 94.62 201 LYS A C 1
ATOM 1537 O O . LYS A 1 201 ? 3.726 -3.410 -7.027 1.00 94.62 201 LYS A O 1
ATOM 1542 N N . GLY A 1 202 ? 4.966 -4.672 -8.386 1.00 94.19 202 GLY A N 1
ATOM 1543 C CA . GLY A 1 202 ? 4.412 -4.104 -9.611 1.00 94.19 202 GLY A CA 1
ATOM 1544 C C . GLY A 1 202 ? 5.158 -4.571 -10.856 1.00 94.19 202 GLY A C 1
ATOM 1545 O O . GLY A 1 202 ? 6.274 -5.078 -10.773 1.00 94.19 202 GLY A O 1
ATOM 1546 N N . VAL A 1 203 ? 4.534 -4.411 -12.022 1.00 94.62 203 VAL A N 1
ATOM 1547 C CA . VAL A 1 203 ? 5.160 -4.747 -13.311 1.00 94.62 203 VAL A CA 1
ATOM 1548 C C . VAL A 1 203 ? 6.296 -3.763 -13.574 1.00 94.62 203 VAL A C 1
ATOM 1550 O O . VAL A 1 203 ? 6.075 -2.562 -13.452 1.00 94.62 203 VAL A O 1
ATOM 1553 N N . ASN A 1 204 ? 7.476 -4.263 -13.946 1.00 97.00 204 ASN A N 1
ATOM 1554 C CA . ASN A 1 204 ? 8.703 -3.490 -14.195 1.00 97.00 204 ASN A CA 1
ATOM 1555 C C . ASN A 1 204 ? 9.300 -2.787 -12.965 1.00 97.00 204 ASN A C 1
ATOM 1557 O O . ASN A 1 204 ? 10.238 -2.004 -13.117 1.00 97.00 204 ASN A O 1
ATOM 1561 N N . TYR A 1 205 ? 8.798 -3.072 -11.761 1.00 98.19 205 TYR A N 1
ATOM 1562 C CA . TYR A 1 205 ? 9.319 -2.497 -10.527 1.00 98.19 205 TYR A CA 1
ATOM 1563 C C . TYR A 1 205 ? 10.253 -3.458 -9.795 1.00 98.19 205 TYR A C 1
ATOM 1565 O O . TYR A 1 205 ? 9.993 -4.655 -9.676 1.00 98.19 205 TYR A O 1
ATOM 1573 N N . SER A 1 206 ? 11.317 -2.893 -9.239 1.00 98.50 206 SER A N 1
ATOM 1574 C CA . SER A 1 206 ? 12.144 -3.520 -8.217 1.00 98.50 206 SER A CA 1
ATOM 1575 C C . SER A 1 206 ? 12.374 -2.559 -7.055 1.00 98.50 206 SER A C 1
ATOM 1577 O O . SER A 1 206 ? 12.359 -1.343 -7.239 1.00 98.50 206 SER A O 1
ATOM 1579 N N . PHE A 1 207 ? 12.610 -3.099 -5.868 1.00 98.69 207 PHE A N 1
ATOM 1580 C CA . PHE A 1 207 ? 12.613 -2.369 -4.608 1.00 98.69 207 PHE A CA 1
ATOM 1581 C C . PHE A 1 207 ? 13.876 -2.689 -3.807 1.00 98.69 207 PHE A C 1
ATOM 1583 O O . PHE A 1 207 ? 14.330 -3.835 -3.785 1.00 98.69 207 PHE A O 1
ATOM 1590 N N . ALA A 1 208 ? 14.392 -1.685 -3.108 1.00 98.50 208 ALA A N 1
ATOM 1591 C CA . ALA A 1 208 ? 15.432 -1.817 -2.098 1.00 98.50 208 ALA A CA 1
ATOM 1592 C C . ALA A 1 208 ? 14.949 -1.137 -0.814 1.00 98.50 208 ALA A C 1
ATOM 1594 O O . ALA A 1 208 ? 14.677 0.064 -0.808 1.00 98.50 208 ALA A O 1
ATOM 1595 N N . LYS A 1 209 ? 14.782 -1.922 0.252 1.00 98.06 209 LYS A N 1
ATOM 1596 C CA . LYS A 1 209 ? 14.183 -1.494 1.523 1.00 98.06 209 LYS A CA 1
ATOM 1597 C C . LYS A 1 209 ? 15.245 -0.995 2.500 1.00 98.06 209 LYS A C 1
ATOM 1599 O O . LYS A 1 209 ? 16.283 -1.627 2.660 1.00 98.06 209 LYS A O 1
ATOM 1604 N N . TYR A 1 210 ? 14.915 0.073 3.218 1.00 97.81 210 TYR A N 1
ATOM 1605 C CA . TYR A 1 210 ? 15.717 0.653 4.287 1.00 97.81 210 TYR A CA 1
ATOM 1606 C C . TYR A 1 210 ? 14.861 0.860 5.536 1.00 97.81 210 TYR A C 1
ATOM 1608 O O . TYR A 1 210 ? 13.947 1.687 5.562 1.00 97.81 210 TYR A O 1
ATOM 1616 N N . ASP A 1 211 ? 15.163 0.094 6.580 1.00 96.50 211 ASP A N 1
ATOM 1617 C CA . ASP A 1 211 ? 14.483 0.181 7.870 1.00 96.50 211 ASP A CA 1
ATOM 1618 C C . ASP A 1 211 ? 15.012 1.336 8.723 1.00 96.50 211 ASP A C 1
ATOM 1620 O O . ASP A 1 211 ? 16.191 1.680 8.677 1.00 96.50 211 ASP A O 1
ATOM 1624 N N . GLY A 1 212 ? 14.125 1.955 9.503 1.00 94.50 212 GLY A N 1
ATOM 1625 C CA . GLY A 1 212 ? 14.467 3.086 10.367 1.00 94.50 212 GLY A CA 1
ATOM 1626 C C . GLY A 1 212 ? 14.594 4.430 9.640 1.00 94.50 212 GLY A C 1
ATOM 1627 O O . GLY A 1 212 ? 14.910 5.435 10.276 1.00 94.50 212 GLY A O 1
ATOM 1628 N N . VAL A 1 213 ? 14.345 4.475 8.328 1.00 95.44 213 VAL A N 1
ATOM 1629 C CA . VAL A 1 213 ? 14.443 5.696 7.521 1.00 95.44 213 VAL A CA 1
ATOM 1630 C C . VAL A 1 213 ? 13.093 6.412 7.493 1.00 95.44 213 VAL A C 1
ATOM 1632 O O . VAL A 1 213 ? 12.190 6.069 6.732 1.00 95.44 213 VAL A O 1
ATOM 1635 N N . SER A 1 214 ? 12.971 7.446 8.326 1.00 91.88 214 SER A N 1
ATOM 1636 C CA . SER A 1 214 ? 11.731 8.208 8.529 1.00 91.88 214 SER A CA 1
ATOM 1637 C C . SER A 1 214 ? 11.539 9.401 7.587 1.00 91.88 214 SER A C 1
ATOM 1639 O O . SER A 1 214 ? 10.484 10.034 7.636 1.00 91.88 214 SER A O 1
ATOM 1641 N N . LYS A 1 215 ? 12.521 9.720 6.732 1.00 96.69 215 LYS A N 1
ATOM 1642 C CA . LYS A 1 215 ? 12.485 10.847 5.779 1.00 96.69 215 LYS A CA 1
ATOM 1643 C C . LYS A 1 215 ? 13.160 10.467 4.461 1.00 96.69 215 LYS A C 1
ATOM 1645 O O . LYS A 1 215 ? 14.210 9.828 4.493 1.00 96.69 215 LYS A O 1
ATOM 1650 N N . LEU A 1 216 ? 12.601 10.884 3.321 1.00 98.06 216 LEU A N 1
ATOM 1651 C CA . LEU A 1 216 ? 13.161 10.569 1.994 1.00 98.06 216 LEU A CA 1
ATOM 1652 C C . LEU A 1 216 ? 14.608 11.069 1.782 1.00 98.06 216 LEU A C 1
ATOM 1654 O O . LEU A 1 216 ? 15.401 10.300 1.231 1.00 98.06 216 LEU A O 1
ATOM 1658 N N . PRO A 1 217 ? 15.019 12.263 2.267 1.00 97.62 217 PRO A N 1
ATOM 1659 C CA . PRO A 1 217 ? 16.390 12.745 2.079 1.00 97.62 217 PRO A CA 1
ATOM 1660 C C . PRO A 1 217 ? 17.451 11.912 2.808 1.00 97.62 217 PRO A C 1
ATOM 1662 O O . PRO A 1 217 ? 18.633 12.037 2.508 1.00 97.62 217 PRO A O 1
ATOM 1665 N N . ASN A 1 218 ? 17.038 11.065 3.757 1.00 97.50 218 ASN A N 1
ATOM 1666 C CA . ASN A 1 218 ? 17.938 10.217 4.537 1.00 97.50 218 ASN A CA 1
ATOM 1667 C C . ASN A 1 218 ? 18.216 8.863 3.865 1.00 97.50 218 ASN A C 1
ATOM 1669 O O . ASN A 1 218 ? 18.985 8.068 4.407 1.00 97.50 218 ASN A O 1
ATOM 1673 N N . LEU A 1 219 ? 17.590 8.569 2.720 1.00 98.00 219 LEU A N 1
ATOM 1674 C CA . LEU A 1 219 ? 17.967 7.409 1.917 1.00 98.00 219 LEU A CA 1
ATOM 1675 C C . LEU A 1 219 ? 19.420 7.561 1.437 1.00 98.00 219 LEU A C 1
ATOM 1677 O O . LEU A 1 219 ? 19.824 8.661 1.051 1.00 98.00 219 LEU A O 1
ATOM 1681 N N . PRO A 1 220 ? 20.210 6.472 1.411 1.00 97.12 220 PRO A N 1
ATOM 1682 C CA . PRO A 1 220 ? 21.533 6.522 0.806 1.00 97.12 220 PRO A CA 1
ATOM 1683 C C . PRO A 1 220 ? 21.423 6.837 -0.688 1.00 97.12 220 PRO A C 1
ATOM 1685 O O . PRO A 1 220 ? 20.362 6.682 -1.296 1.00 97.12 220 PRO A O 1
ATOM 1688 N N . ALA A 1 221 ? 22.531 7.250 -1.302 1.00 96.81 221 ALA A N 1
ATOM 1689 C CA . ALA A 1 221 ? 22.580 7.434 -2.748 1.00 96.81 221 ALA A CA 1
ATOM 1690 C C . ALA A 1 221 ? 22.159 6.144 -3.474 1.00 96.81 221 ALA A C 1
ATOM 1692 O O . ALA A 1 221 ? 22.538 5.047 -3.063 1.00 96.81 221 ALA A O 1
ATOM 1693 N N . VAL A 1 222 ? 21.410 6.271 -4.573 1.00 97.31 222 VAL A N 1
ATOM 1694 C CA . VAL A 1 222 ? 20.934 5.109 -5.346 1.00 97.31 222 VAL A CA 1
ATOM 1695 C C . VAL A 1 222 ? 22.085 4.245 -5.877 1.00 97.31 222 VAL A C 1
ATOM 1697 O O . VAL A 1 222 ? 21.962 3.028 -5.948 1.00 97.31 222 VAL A O 1
ATOM 1700 N N . SER A 1 223 ? 23.246 4.851 -6.143 1.00 95.38 223 SER A N 1
ATOM 1701 C CA . SER A 1 223 ? 24.477 4.156 -6.541 1.00 95.38 223 SER A CA 1
ATOM 1702 C C . SER A 1 223 ? 25.043 3.221 -5.463 1.00 95.38 223 SER A C 1
ATOM 1704 O O . SER A 1 223 ? 25.902 2.400 -5.761 1.00 95.38 223 SER A O 1
ATOM 1706 N N . ALA A 1 224 ? 24.589 3.343 -4.211 1.00 96.75 224 ALA A N 1
ATOM 1707 C CA . ALA A 1 224 ? 24.952 2.448 -3.115 1.00 96.75 224 ALA A CA 1
ATOM 1708 C C . ALA A 1 224 ? 23.978 1.263 -2.960 1.00 96.75 224 ALA A C 1
ATOM 1710 O O . ALA A 1 224 ? 24.182 0.419 -2.087 1.00 96.75 224 ALA A O 1
ATOM 1711 N N . VAL A 1 225 ? 22.912 1.191 -3.766 1.00 97.31 225 VAL A N 1
ATOM 1712 C CA . VAL A 1 225 ? 21.970 0.067 -3.748 1.00 97.31 225 VAL A CA 1
ATOM 1713 C C . VAL A 1 225 ? 22.615 -1.139 -4.432 1.00 97.31 225 VAL A C 1
ATOM 1715 O O . VAL A 1 225 ? 22.835 -1.135 -5.640 1.00 97.31 225 VAL A O 1
ATOM 1718 N N . THR A 1 226 ? 22.889 -2.191 -3.664 1.00 94.69 226 THR A N 1
ATOM 1719 C CA . THR A 1 226 ? 23.521 -3.425 -4.165 1.00 94.69 226 THR A CA 1
ATOM 1720 C C . THR A 1 226 ? 22.529 -4.551 -4.443 1.00 94.69 226 THR A C 1
ATOM 1722 O O . THR A 1 226 ? 22.852 -5.479 -5.180 1.00 94.69 226 THR A O 1
ATOM 1725 N N . GLU A 1 227 ? 21.320 -4.482 -3.882 1.00 96.00 227 GLU A N 1
ATOM 1726 C CA . GLU A 1 227 ? 20.312 -5.532 -4.000 1.00 96.00 227 GLU A CA 1
ATOM 1727 C C . GLU A 1 227 ? 18.951 -4.946 -4.383 1.00 96.00 227 GLU A C 1
ATOM 1729 O O . GLU A 1 227 ? 18.437 -4.036 -3.732 1.00 96.00 227 GLU A O 1
ATOM 1734 N N . TRP A 1 228 ? 18.355 -5.513 -5.431 1.00 98.00 228 TRP A N 1
ATOM 1735 C CA . TRP A 1 228 ? 17.036 -5.150 -5.934 1.00 98.00 228 TRP A CA 1
ATOM 1736 C C . TRP A 1 228 ? 16.132 -6.376 -5.928 1.00 98.00 228 TRP A C 1
ATOM 1738 O O . TRP A 1 228 ? 16.469 -7.401 -6.519 1.00 98.00 228 TRP A O 1
ATOM 1748 N N . ARG A 1 229 ? 14.961 -6.263 -5.301 1.00 98.12 229 ARG A N 1
ATOM 1749 C CA . ARG A 1 229 ? 13.971 -7.346 -5.230 1.00 98.12 229 ARG A CA 1
ATOM 1750 C C . ARG A 1 229 ? 12.714 -6.995 -6.007 1.00 98.12 229 ARG A C 1
ATOM 1752 O O . ARG A 1 229 ? 12.327 -5.836 -6.068 1.00 98.12 229 ARG A O 1
ATOM 1759 N N . THR A 1 230 ? 12.050 -7.987 -6.590 1.00 97.19 230 THR A N 1
ATOM 1760 C CA . THR A 1 230 ? 10.783 -7.791 -7.322 1.00 97.19 230 THR A CA 1
ATOM 1761 C C . THR A 1 230 ? 9.607 -7.466 -6.400 1.00 97.19 230 THR A C 1
ATOM 1763 O O . THR A 1 230 ? 8.598 -6.928 -6.853 1.00 97.19 230 THR A O 1
ATOM 1766 N N . THR A 1 231 ? 9.736 -7.779 -5.110 1.00 97.25 231 THR A N 1
ATOM 1767 C CA . THR A 1 231 ? 8.818 -7.359 -4.050 1.00 97.25 231 THR A CA 1
ATOM 1768 C C . THR A 1 231 ? 9.599 -6.875 -2.830 1.00 97.25 231 THR A C 1
ATOM 1770 O O . THR A 1 231 ? 10.778 -7.202 -2.673 1.00 97.25 231 THR A O 1
ATOM 1773 N N . ALA A 1 232 ? 8.967 -6.080 -1.966 1.00 97.44 232 ALA A N 1
ATOM 1774 C CA . ALA A 1 232 ? 9.555 -5.690 -0.684 1.00 97.44 232 ALA A CA 1
ATOM 1775 C C . ALA A 1 232 ? 8.505 -5.613 0.431 1.00 97.44 232 ALA A C 1
ATOM 1777 O O . ALA A 1 232 ? 7.455 -5.007 0.219 1.00 97.44 232 ALA A O 1
ATOM 1778 N N . PRO A 1 233 ? 8.778 -6.152 1.632 1.00 96.56 233 PRO A N 1
ATOM 1779 C CA . PRO A 1 233 ? 7.835 -6.108 2.742 1.00 96.56 233 PRO A CA 1
ATOM 1780 C C . PRO A 1 233 ? 7.600 -4.674 3.206 1.00 96.56 233 PRO A C 1
ATOM 1782 O O . PRO A 1 233 ? 8.544 -3.899 3.355 1.00 96.56 233 PRO A O 1
ATOM 1785 N N . ILE A 1 234 ? 6.338 -4.348 3.473 1.00 95.94 234 ILE A N 1
ATOM 1786 C CA . ILE A 1 234 ? 5.917 -3.045 3.976 1.00 95.94 234 ILE A CA 1
ATOM 1787 C C . ILE A 1 234 ? 5.949 -3.087 5.500 1.00 95.94 234 ILE A C 1
ATOM 1789 O O . ILE A 1 234 ? 5.192 -3.817 6.136 1.00 95.94 234 ILE A O 1
ATOM 1793 N N . THR A 1 235 ? 6.813 -2.273 6.093 1.00 94.75 235 THR A N 1
ATOM 1794 C CA . THR A 1 235 ? 6.853 -2.049 7.540 1.00 94.75 235 THR A CA 1
ATOM 1795 C C . THR A 1 235 ? 6.795 -0.559 7.848 1.00 94.75 235 THR A C 1
ATOM 1797 O O . THR A 1 235 ? 7.172 0.275 7.022 1.00 94.75 235 THR A O 1
ATOM 1800 N N . GLY A 1 236 ? 6.280 -0.220 9.031 1.00 92.50 236 GLY A N 1
ATOM 1801 C CA . GLY A 1 236 ? 6.285 1.158 9.510 1.00 92.50 236 GLY A CA 1
ATOM 1802 C C . GLY A 1 236 ? 7.715 1.665 9.694 1.00 92.50 236 GLY A C 1
ATOM 1803 O O . GLY A 1 236 ? 8.611 0.887 10.015 1.00 92.50 236 GLY A O 1
ATOM 1804 N N . ASN A 1 237 ? 7.910 2.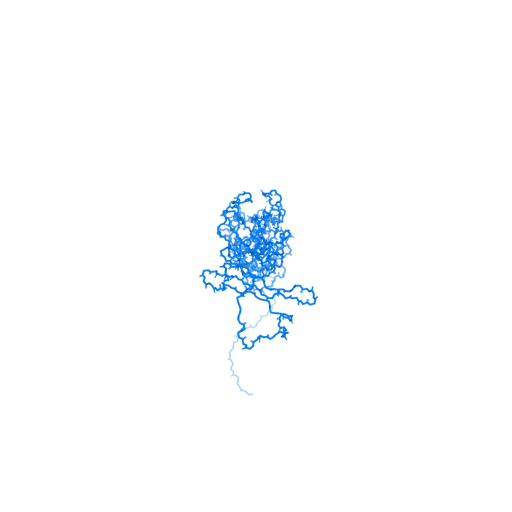973 9.513 1.00 91.94 237 ASN A N 1
ATOM 1805 C CA . ASN A 1 237 ? 9.219 3.623 9.619 1.00 91.94 237 ASN A CA 1
ATOM 1806 C C . ASN A 1 237 ? 10.283 3.059 8.652 1.00 91.94 237 ASN A C 1
ATOM 1808 O O . ASN A 1 237 ? 11.458 2.939 9.003 1.00 91.94 237 ASN A O 1
ATOM 1812 N N . SER A 1 238 ? 9.865 2.705 7.437 1.00 96.81 238 SER A N 1
ATOM 1813 C CA . SER A 1 238 ? 10.760 2.245 6.373 1.00 96.81 238 SER A CA 1
ATOM 1814 C C . SER A 1 238 ? 10.632 3.131 5.135 1.00 96.81 238 SER A C 1
ATOM 1816 O O . SER A 1 238 ? 9.544 3.619 4.800 1.00 96.81 238 SER A O 1
ATOM 1818 N N . ALA A 1 239 ? 11.745 3.282 4.423 1.00 98.38 239 ALA A N 1
ATOM 1819 C CA . ALA A 1 239 ? 11.810 3.913 3.113 1.00 98.38 239 ALA A CA 1
ATOM 1820 C C . ALA A 1 239 ? 12.415 2.955 2.083 1.00 98.38 239 ALA A C 1
ATOM 1822 O O . ALA A 1 239 ? 13.008 1.933 2.423 1.00 98.38 239 ALA A O 1
ATOM 1823 N N . TYR A 1 240 ? 12.229 3.275 0.811 1.00 98.69 240 TYR A N 1
ATOM 1824 C CA . TYR A 1 240 ? 12.552 2.415 -0.308 1.00 98.69 240 TYR A CA 1
ATOM 1825 C C . TYR A 1 240 ? 13.160 3.248 -1.419 1.00 98.69 240 TYR A C 1
ATOM 1827 O O . TYR A 1 240 ? 12.630 4.301 -1.786 1.00 98.69 240 TYR A O 1
ATOM 1835 N N . TRP A 1 241 ? 14.219 2.713 -2.008 1.00 98.69 241 TRP A N 1
ATOM 1836 C CA . TRP A 1 241 ? 14.483 2.981 -3.408 1.00 98.69 241 TRP A CA 1
ATOM 1837 C C . TRP A 1 241 ? 13.591 2.074 -4.248 1.00 98.69 241 TRP A C 1
ATOM 1839 O O . TRP A 1 241 ? 13.490 0.871 -4.005 1.00 98.69 241 TRP A O 1
ATOM 1849 N N . VAL A 1 242 ? 12.937 2.662 -5.239 1.00 98.69 242 VAL A N 1
ATOM 1850 C CA . VAL A 1 242 ? 12.122 1.965 -6.228 1.00 98.69 242 VAL A CA 1
ATOM 1851 C C . VAL A 1 242 ? 12.740 2.225 -7.592 1.00 98.69 242 VAL A C 1
ATOM 1853 O O . VAL A 1 242 ? 12.999 3.371 -7.943 1.00 98.69 242 VAL A O 1
ATOM 1856 N N . ARG A 1 243 ? 12.973 1.171 -8.366 1.00 98.38 243 ARG A N 1
ATOM 1857 C CA . ARG A 1 243 ? 13.460 1.255 -9.743 1.00 98.38 243 ARG A CA 1
ATOM 1858 C C . ARG A 1 243 ? 12.396 0.712 -10.674 1.00 98.38 243 ARG A C 1
ATOM 1860 O O . ARG A 1 243 ? 11.995 -0.441 -10.540 1.00 98.38 243 ARG A O 1
ATOM 1867 N N . TYR A 1 244 ? 11.979 1.538 -11.617 1.00 98.31 244 TYR A N 1
ATOM 1868 C CA . TYR A 1 244 ? 11.175 1.158 -12.765 1.00 98.31 244 TYR A CA 1
ATOM 1869 C C . TYR A 1 244 ? 12.097 0.904 -13.958 1.00 98.31 244 TYR A C 1
ATOM 1871 O O . TYR A 1 244 ? 12.968 1.724 -14.230 1.00 98.31 244 TYR A O 1
ATOM 1879 N N . THR A 1 245 ? 11.944 -0.225 -14.645 1.00 96.38 245 THR A N 1
ATOM 1880 C CA . THR A 1 245 ? 12.848 -0.623 -15.737 1.00 96.38 245 THR A CA 1
ATOM 1881 C C . THR A 1 245 ? 12.100 -0.798 -17.048 1.00 96.38 245 THR A C 1
ATOM 1883 O O . THR A 1 245 ? 11.161 -1.586 -17.137 1.00 96.38 245 THR A O 1
ATOM 1886 N N . THR A 1 246 ? 12.559 -0.104 -18.082 1.00 93.56 246 THR A N 1
ATOM 1887 C CA . THR A 1 246 ? 12.197 -0.360 -19.481 1.00 93.56 246 THR A CA 1
ATOM 1888 C C . THR A 1 246 ? 13.427 -0.890 -20.225 1.00 93.56 246 THR A C 1
ATOM 1890 O O . THR A 1 246 ? 14.503 -0.963 -19.634 1.00 93.56 246 THR A O 1
ATOM 1893 N N . PRO A 1 247 ? 13.326 -1.266 -21.512 1.00 88.12 247 PRO A N 1
ATOM 1894 C CA . PRO A 1 247 ? 14.517 -1.581 -22.298 1.00 88.12 247 PRO A CA 1
ATOM 1895 C C . PRO A 1 247 ? 15.447 -0.378 -22.537 1.00 88.12 247 PRO A C 1
ATOM 1897 O O . PRO A 1 247 ? 16.597 -0.585 -22.907 1.00 88.12 247 PRO A O 1
ATOM 1900 N N . GLN A 1 248 ? 14.960 0.859 -22.375 1.00 88.19 248 GLN A N 1
ATOM 1901 C CA . GLN A 1 248 ? 15.710 2.080 -22.694 1.00 88.19 248 GLN A CA 1
ATOM 1902 C C . GLN A 1 248 ? 16.237 2.817 -21.462 1.00 88.19 248 GLN A C 1
ATOM 1904 O O . GLN A 1 248 ? 17.217 3.548 -21.573 1.00 88.19 248 GLN A O 1
ATOM 1909 N N . GLU A 1 249 ? 15.603 2.666 -20.299 1.00 94.56 249 GLU A N 1
ATOM 1910 C CA . GLU A 1 249 ? 15.974 3.423 -19.103 1.00 94.56 249 GLU A CA 1
ATOM 1911 C C . GLU A 1 249 ? 15.580 2.738 -17.789 1.00 94.56 249 GLU A C 1
ATOM 1913 O O . GLU A 1 249 ? 14.635 1.941 -17.709 1.00 94.56 249 GLU A O 1
ATOM 1918 N N . HIS A 1 250 ? 16.284 3.134 -16.733 1.00 96.38 250 HIS A N 1
ATOM 1919 C CA . HIS A 1 250 ? 15.858 3.010 -15.352 1.00 96.38 250 HIS A CA 1
ATOM 1920 C C . HIS A 1 250 ? 15.329 4.353 -14.846 1.00 96.38 250 HIS A C 1
ATOM 1922 O O . HIS A 1 250 ? 16.013 5.371 -14.929 1.00 96.38 250 HIS A O 1
ATOM 1928 N N . VAL A 1 251 ? 14.135 4.342 -14.254 1.00 98.06 251 VAL A N 1
ATOM 1929 C CA . VAL A 1 251 ? 13.585 5.485 -13.517 1.00 98.06 251 VAL A CA 1
ATOM 1930 C C . VAL A 1 251 ? 13.590 5.154 -12.035 1.00 98.06 251 VAL A C 1
ATOM 1932 O O . VAL A 1 251 ? 13.025 4.143 -11.611 1.00 98.06 251 VAL A O 1
ATOM 1935 N N . PHE A 1 252 ? 14.219 6.006 -11.237 1.00 98.38 252 PHE A N 1
ATOM 1936 C CA . PHE A 1 252 ? 14.343 5.822 -9.801 1.00 98.38 252 PHE A CA 1
ATOM 1937 C C . PHE A 1 252 ? 13.376 6.724 -9.046 1.00 98.38 252 PHE A C 1
ATOM 1939 O O . PHE A 1 252 ? 13.263 7.920 -9.317 1.00 98.38 252 PHE A O 1
ATOM 1946 N N . LEU A 1 253 ? 12.714 6.150 -8.048 1.00 98.38 253 LEU A N 1
ATOM 1947 C CA . LEU A 1 253 ? 11.824 6.841 -7.134 1.00 98.38 253 LEU A CA 1
ATOM 1948 C C . LEU A 1 253 ? 12.263 6.571 -5.701 1.00 98.38 253 LEU A C 1
ATOM 1950 O O . LEU A 1 253 ? 12.670 5.460 -5.359 1.00 98.38 253 LEU A O 1
ATOM 1954 N N . LYS A 1 254 ? 12.107 7.573 -4.848 1.00 98.62 254 LYS A N 1
ATOM 1955 C CA . LYS A 1 254 ? 12.125 7.390 -3.401 1.00 98.62 254 LYS A CA 1
ATOM 1956 C C . LYS A 1 254 ? 10.691 7.174 -2.933 1.00 98.62 254 LYS A C 1
ATOM 1958 O O . LYS A 1 254 ? 9.787 7.864 -3.400 1.00 98.62 254 LYS A O 1
ATOM 1963 N N . LEU A 1 255 ? 10.474 6.243 -2.013 1.00 98.69 255 LEU A N 1
ATOM 1964 C CA . LEU A 1 255 ? 9.172 5.996 -1.393 1.00 98.69 255 LEU A CA 1
ATOM 1965 C C . LEU A 1 255 ? 9.351 5.802 0.110 1.00 98.69 255 LEU A C 1
ATOM 1967 O O . LEU A 1 255 ? 10.296 5.153 0.536 1.00 98.69 255 LEU A O 1
ATOM 1971 N N . ARG A 1 256 ? 8.446 6.326 0.930 1.00 98.06 256 ARG A N 1
ATOM 1972 C CA . ARG A 1 256 ? 8.460 6.141 2.383 1.00 98.06 256 ARG A CA 1
ATOM 1973 C C . ARG A 1 256 ? 7.073 5.811 2.900 1.00 98.06 256 ARG A C 1
ATOM 1975 O O . ARG A 1 256 ? 6.096 6.423 2.484 1.00 98.06 256 ARG A O 1
ATOM 1982 N N . VAL A 1 257 ? 7.007 4.889 3.856 1.00 98.06 257 VAL A N 1
ATOM 1983 C CA . VAL A 1 257 ? 5.787 4.579 4.609 1.00 98.06 257 VAL A CA 1
ATOM 1984 C C . VAL A 1 257 ? 5.627 5.600 5.737 1.00 98.06 257 VAL A C 1
ATOM 1986 O O . VAL A 1 257 ? 6.429 5.632 6.670 1.00 98.06 257 VAL A O 1
ATOM 1989 N N . ALA A 1 258 ? 4.590 6.432 5.650 1.00 97.31 258 ALA A N 1
ATOM 1990 C CA . ALA A 1 258 ? 4.242 7.417 6.671 1.00 97.31 258 ALA A CA 1
ATOM 1991 C C . ALA A 1 258 ? 3.374 6.807 7.780 1.00 97.31 258 ALA A C 1
ATOM 1993 O O . ALA A 1 258 ? 3.590 7.090 8.955 1.00 97.31 258 ALA A O 1
ATOM 1994 N N . TYR A 1 259 ? 2.427 5.939 7.417 1.00 96.25 259 TYR A N 1
ATOM 1995 C CA . TYR A 1 259 ? 1.624 5.172 8.369 1.00 96.25 259 TYR A CA 1
ATOM 1996 C C . TYR A 1 259 ? 1.123 3.863 7.755 1.00 96.25 259 TYR A C 1
ATOM 1998 O O . TYR A 1 259 ? 1.072 3.705 6.535 1.00 96.25 259 TYR A O 1
ATOM 2006 N N . ILE A 1 260 ? 0.713 2.946 8.628 1.00 95.00 260 ILE A N 1
ATOM 2007 C CA . ILE A 1 260 ? -0.040 1.737 8.293 1.00 95.00 260 ILE A CA 1
ATOM 2008 C C . ILE A 1 260 ? -1.257 1.723 9.215 1.00 95.00 260 ILE A C 1
ATOM 2010 O O . ILE A 1 260 ? -1.092 1.758 10.433 1.00 95.00 260 ILE A O 1
ATOM 2014 N N . ASP A 1 261 ? -2.457 1.684 8.646 1.00 93.00 261 ASP A N 1
ATOM 2015 C CA . ASP A 1 261 ? -3.708 1.715 9.394 1.00 93.00 261 ASP A CA 1
ATOM 2016 C C . ASP A 1 261 ? -4.763 0.789 8.773 1.00 93.00 261 ASP A C 1
ATOM 2018 O O . ASP A 1 261 ? -5.459 1.132 7.815 1.00 93.00 261 ASP A O 1
ATOM 2022 N N . GLY A 1 262 ? -4.888 -0.417 9.329 1.00 88.44 262 GLY A N 1
ATOM 2023 C CA . GLY A 1 262 ? -5.762 -1.447 8.774 1.00 88.44 262 GLY A CA 1
ATOM 2024 C C . GLY A 1 262 ? -5.345 -1.811 7.348 1.00 88.44 262 GLY A C 1
ATOM 2025 O O . GLY A 1 262 ? -4.252 -2.333 7.137 1.00 88.44 262 GLY A O 1
ATOM 2026 N N . ASP A 1 263 ? -6.226 -1.552 6.384 1.00 89.06 263 ASP A N 1
ATOM 2027 C CA . ASP A 1 263 ? -5.975 -1.823 4.965 1.00 89.06 263 ASP A CA 1
ATOM 2028 C C . ASP A 1 263 ? -5.179 -0.716 4.251 1.00 89.06 263 ASP A C 1
ATOM 2030 O O . ASP A 1 263 ? -4.673 -0.934 3.148 1.00 89.06 263 ASP A O 1
ATOM 2034 N N . ASP A 1 264 ? -5.035 0.441 4.898 1.00 92.44 264 ASP A N 1
ATOM 2035 C CA . ASP A 1 264 ? -4.451 1.645 4.324 1.00 92.44 264 ASP A CA 1
ATOM 2036 C C . ASP A 1 264 ? -2.965 1.760 4.668 1.00 92.44 264 ASP A C 1
ATOM 2038 O O . ASP A 1 264 ? -2.555 1.627 5.822 1.00 92.44 264 ASP A O 1
ATOM 2042 N N . VAL A 1 265 ? -2.153 2.091 3.668 1.00 95.50 265 VAL A N 1
ATOM 2043 C CA . VAL A 1 265 ? -0.744 2.448 3.841 1.00 95.50 265 VAL A CA 1
ATOM 2044 C C . VAL A 1 265 ? -0.527 3.824 3.237 1.00 95.50 265 VAL A C 1
ATOM 2046 O O . VAL A 1 265 ? -0.508 3.992 2.016 1.00 95.50 265 VAL A O 1
ATOM 2049 N N . GLY A 1 266 ? -0.363 4.820 4.103 1.00 96.94 266 GLY A N 1
ATOM 2050 C CA . GLY A 1 266 ? 0.006 6.164 3.689 1.00 96.94 266 GLY A CA 1
ATOM 2051 C C . GLY A 1 266 ? 1.465 6.200 3.270 1.00 96.94 266 GLY A C 1
ATOM 2052 O O . GLY A 1 266 ? 2.345 5.856 4.063 1.00 96.94 266 GLY A O 1
ATOM 2053 N N . VAL A 1 267 ? 1.728 6.630 2.040 1.00 97.94 267 VAL A N 1
ATOM 2054 C CA . VAL A 1 267 ? 3.074 6.750 1.488 1.00 97.94 267 VAL A CA 1
ATOM 2055 C C . VAL A 1 267 ? 3.356 8.152 0.976 1.00 97.94 267 VAL A C 1
ATOM 2057 O O . VAL A 1 267 ? 2.499 8.835 0.418 1.00 97.94 267 VAL A O 1
ATOM 2060 N N . GLU A 1 268 ? 4.606 8.550 1.133 1.00 98.06 268 GLU A N 1
ATOM 2061 C CA . GLU A 1 268 ? 5.210 9.671 0.431 1.00 98.06 268 GLU A CA 1
ATOM 2062 C C . GLU A 1 268 ? 6.096 9.111 -0.688 1.00 98.06 268 GLU A C 1
ATOM 2064 O O . GLU A 1 268 ? 6.814 8.136 -0.459 1.00 98.06 268 GLU A O 1
ATOM 2069 N N . TYR A 1 269 ? 6.077 9.704 -1.881 1.00 98.38 269 TYR A N 1
ATOM 2070 C CA . TYR A 1 269 ? 6.964 9.308 -2.973 1.00 98.38 269 TYR A CA 1
ATOM 2071 C C . TYR A 1 269 ? 7.488 10.499 -3.778 1.00 98.38 269 TYR A C 1
ATOM 2073 O O . TYR A 1 269 ? 6.845 11.544 -3.862 1.00 98.38 269 TYR A O 1
ATOM 2081 N N . LEU A 1 270 ? 8.649 10.320 -4.403 1.00 98.38 270 LEU A N 1
ATOM 2082 C CA . LEU A 1 270 ? 9.302 11.316 -5.249 1.00 98.38 270 LEU A CA 1
ATOM 2083 C C . LEU A 1 270 ? 10.001 10.624 -6.424 1.00 98.38 270 LEU A C 1
ATOM 2085 O O . LEU A 1 270 ? 10.803 9.717 -6.205 1.00 98.38 270 LEU A O 1
ATOM 2089 N N . LEU A 1 271 ? 9.730 11.059 -7.659 1.00 97.44 271 LEU A N 1
ATOM 2090 C CA . LEU A 1 271 ? 10.571 10.703 -8.808 1.00 97.44 271 LEU A CA 1
ATOM 2091 C C . LEU A 1 271 ? 11.915 11.421 -8.656 1.00 97.44 271 LEU A C 1
ATOM 2093 O O . LEU A 1 271 ? 11.943 12.634 -8.471 1.00 97.44 271 LEU A O 1
ATOM 2097 N N . SER A 1 272 ? 13.012 10.669 -8.707 1.00 96.50 272 SER A N 1
ATOM 2098 C CA . SER A 1 272 ? 14.338 11.174 -8.350 1.00 96.50 272 SER A CA 1
ATOM 2099 C C . SER A 1 272 ? 15.241 11.370 -9.561 1.00 96.50 272 SER A C 1
ATOM 2101 O O . SER A 1 272 ? 15.762 12.462 -9.764 1.00 96.50 272 SER A O 1
ATOM 2103 N N . SER A 1 273 ? 15.493 10.315 -10.334 1.00 95.31 273 SER A N 1
ATOM 2104 C CA . SER A 1 273 ? 16.463 10.357 -11.430 1.00 95.31 273 SER A CA 1
ATOM 2105 C C . SER A 1 273 ? 16.150 9.325 -12.503 1.00 95.31 273 SER A C 1
ATOM 2107 O O . SER A 1 273 ? 15.442 8.348 -12.259 1.00 95.31 273 SER A O 1
ATOM 2109 N N . HIS A 1 274 ? 16.709 9.563 -13.684 1.00 95.56 274 HIS A N 1
ATOM 2110 C CA . HIS A 1 274 ? 16.644 8.680 -14.838 1.00 95.56 274 HIS A CA 1
ATOM 2111 C C . HIS A 1 274 ? 18.061 8.259 -15.214 1.00 95.56 274 HIS A C 1
ATOM 2113 O O . HIS A 1 274 ? 18.997 9.054 -15.112 1.00 95.56 274 HIS A O 1
ATOM 2119 N N . GLU A 1 275 ? 18.206 7.022 -15.659 1.00 94.44 275 GLU A N 1
ATOM 2120 C CA . GLU A 1 275 ? 19.453 6.468 -16.162 1.00 94.44 275 GLU A CA 1
ATOM 2121 C C . GLU A 1 275 ? 19.161 5.735 -17.466 1.00 94.44 275 GLU A C 1
ATOM 2123 O O . GLU A 1 275 ? 18.428 4.748 -17.484 1.00 94.44 275 GLU A O 1
ATOM 2128 N N . THR A 1 276 ? 19.718 6.228 -18.570 1.00 92.25 276 THR A N 1
ATOM 2129 C CA . THR A 1 276 ? 19.599 5.561 -19.867 1.00 92.25 276 THR A CA 1
ATOM 2130 C C . THR A 1 276 ? 20.358 4.244 -19.832 1.00 92.25 276 THR A C 1
ATOM 2132 O O . THR A 1 276 ? 21.538 4.203 -19.486 1.00 92.25 276 THR A O 1
ATOM 2135 N N . ILE A 1 277 ? 19.699 3.172 -20.253 1.00 86.56 277 ILE A N 1
ATOM 2136 C CA . ILE A 1 277 ? 20.339 1.877 -20.435 1.00 86.56 277 ILE A CA 1
ATOM 2137 C C . ILE A 1 277 ? 21.097 1.927 -21.759 1.00 86.56 277 ILE A C 1
ATOM 2139 O O . ILE A 1 277 ? 20.506 2.007 -22.837 1.00 86.56 277 ILE A O 1
ATOM 2143 N N . VAL A 1 278 ? 22.424 1.889 -21.676 1.00 81.75 278 VAL A N 1
ATOM 2144 C CA . VAL A 1 278 ? 23.291 1.771 -22.848 1.00 81.75 278 VAL A CA 1
ATOM 2145 C C . VAL A 1 278 ? 23.457 0.290 -23.166 1.00 81.75 278 VAL A C 1
ATOM 2147 O O . VAL A 1 278 ? 23.976 -0.477 -22.359 1.00 81.75 278 VAL A O 1
ATOM 2150 N N . ASN A 1 279 ? 23.012 -0.129 -24.351 1.00 74.94 279 ASN A N 1
ATOM 2151 C CA . ASN A 1 279 ? 23.299 -1.472 -24.840 1.00 74.94 279 ASN A CA 1
ATOM 2152 C C . ASN A 1 279 ? 24.739 -1.517 -25.364 1.00 74.94 279 ASN A C 1
ATOM 2154 O O . ASN A 1 279 ? 24.980 -1.198 -26.525 1.00 74.94 279 ASN A O 1
ATOM 2158 N N . GLU A 1 280 ? 25.689 -1.928 -24.525 1.00 78.00 280 GLU A N 1
ATOM 2159 C CA . GLU A 1 280 ? 27.098 -2.085 -24.923 1.00 78.00 280 GLU A CA 1
ATOM 2160 C C . GLU A 1 280 ? 27.291 -3.097 -26.065 1.00 78.00 280 GLU A C 1
ATOM 2162 O O . GLU A 1 280 ? 28.253 -2.997 -26.819 1.00 78.00 280 GLU A O 1
ATOM 2167 N N . ASN A 1 281 ? 26.350 -4.032 -26.250 1.00 77.38 281 ASN A N 1
ATOM 2168 C CA . ASN A 1 281 ? 26.377 -4.976 -27.367 1.00 77.38 281 ASN A CA 1
ATOM 2169 C C . ASN A 1 281 ? 25.809 -4.388 -28.669 1.00 77.38 281 ASN A C 1
ATOM 2171 O O . ASN A 1 281 ? 25.851 -5.055 -29.701 1.00 77.38 281 ASN A O 1
ATOM 2175 N N . ALA A 1 282 ? 25.259 -3.170 -28.666 1.00 82.88 282 ALA A N 1
ATOM 2176 C CA . ALA A 1 282 ? 24.784 -2.542 -29.894 1.00 82.88 282 ALA A CA 1
ATOM 2177 C C . ALA A 1 282 ? 25.964 -2.128 -30.782 1.00 82.88 282 ALA A C 1
ATOM 2179 O O . ALA A 1 282 ? 26.991 -1.648 -30.304 1.00 82.88 282 ALA A O 1
ATOM 2180 N N . ASN A 1 283 ? 25.806 -2.290 -32.094 1.00 86.31 283 ASN A N 1
ATOM 2181 C CA . ASN A 1 283 ? 26.745 -1.727 -33.055 1.00 86.31 283 ASN A CA 1
ATOM 2182 C C . ASN A 1 283 ? 26.596 -0.204 -33.122 1.00 86.31 283 ASN A C 1
ATOM 2184 O O . ASN A 1 283 ? 25.502 0.338 -32.962 1.00 86.31 283 ASN A O 1
ATOM 2188 N N . VAL A 1 284 ? 27.700 0.488 -33.401 1.00 84.62 284 VAL A N 1
ATOM 2189 C CA . VAL A 1 284 ? 27.696 1.932 -33.658 1.00 84.62 284 VAL A CA 1
ATOM 2190 C C . VAL A 1 284 ? 27.564 2.169 -35.158 1.00 84.62 284 VAL A C 1
ATOM 2192 O O . VAL A 1 284 ? 28.287 1.564 -35.956 1.00 84.62 284 VAL A O 1
ATOM 2195 N N . ALA A 1 285 ? 26.661 3.073 -35.542 1.00 82.00 285 ALA A N 1
ATOM 2196 C CA . ALA A 1 285 ? 26.477 3.458 -36.934 1.00 82.00 285 ALA A CA 1
ATOM 2197 C C . ALA A 1 285 ? 27.807 3.958 -37.517 1.00 82.00 285 ALA A C 1
ATOM 2199 O O . ALA A 1 285 ? 28.402 4.915 -37.024 1.00 82.00 285 ALA A O 1
ATOM 2200 N N . THR A 1 286 ? 28.278 3.281 -38.561 1.00 81.31 286 THR A N 1
ATOM 2201 C CA . THR A 1 286 ? 29.530 3.596 -39.254 1.00 81.31 286 THR A CA 1
ATOM 2202 C C . THR A 1 286 ? 29.220 3.800 -40.731 1.00 81.31 286 THR A C 1
ATOM 2204 O O . THR A 1 286 ? 28.425 3.055 -41.308 1.00 81.31 286 THR A O 1
ATOM 2207 N N . GLU A 1 287 ? 29.834 4.807 -41.354 1.00 76.88 287 GLU A N 1
ATOM 2208 C CA . GLU A 1 287 ? 29.650 5.076 -42.781 1.00 76.88 287 GLU A CA 1
ATOM 2209 C C . GLU A 1 287 ? 29.959 3.820 -43.617 1.00 76.88 287 GLU A C 1
ATOM 2211 O O . GLU A 1 287 ? 30.973 3.150 -43.413 1.00 76.88 287 GLU A O 1
ATOM 2216 N N . GLY A 1 288 ? 29.048 3.468 -44.529 1.00 75.06 288 GLY A N 1
ATOM 2217 C CA . GLY A 1 288 ? 29.162 2.264 -45.359 1.00 75.06 288 GLY A CA 1
ATOM 2218 C C . GLY A 1 288 ? 28.837 0.937 -44.658 1.00 75.06 288 GLY A C 1
ATOM 2219 O O . GLY A 1 288 ? 29.107 -0.108 -45.239 1.00 75.06 288 GLY A O 1
ATOM 2220 N N . ARG A 1 289 ? 28.283 0.958 -43.435 1.00 82.81 289 ARG A N 1
ATOM 2221 C CA . ARG A 1 289 ? 27.858 -0.232 -42.667 1.00 82.81 289 ARG A CA 1
ATOM 2222 C C . ARG A 1 289 ? 26.464 -0.054 -42.059 1.00 82.81 289 ARG A C 1
ATOM 2224 O O . ARG A 1 289 ? 26.260 -0.294 -40.870 1.00 82.81 289 ARG A O 1
ATOM 2231 N N . ALA A 1 290 ? 25.523 0.457 -42.850 1.00 80.62 290 ALA A N 1
ATOM 2232 C CA . ALA A 1 290 ? 24.197 0.837 -42.357 1.00 80.62 290 ALA A CA 1
ATOM 2233 C C . ALA A 1 290 ? 23.422 -0.360 -41.778 1.00 80.62 290 ALA A C 1
ATOM 2235 O O . ALA A 1 290 ? 22.729 -0.232 -40.773 1.00 80.62 290 ALA A O 1
ATOM 2236 N N . TYR A 1 291 ? 23.604 -1.558 -42.341 1.00 88.31 291 TYR A N 1
ATOM 2237 C CA . TYR A 1 291 ? 22.838 -2.724 -41.911 1.00 88.31 291 TYR A CA 1
ATOM 2238 C C . TYR A 1 291 ? 23.327 -3.312 -40.581 1.00 88.31 291 TYR A C 1
ATOM 2240 O O . TYR A 1 291 ? 22.563 -4.024 -39.930 1.00 88.31 291 TYR A O 1
ATOM 2248 N N . ALA A 1 292 ? 24.541 -2.960 -40.132 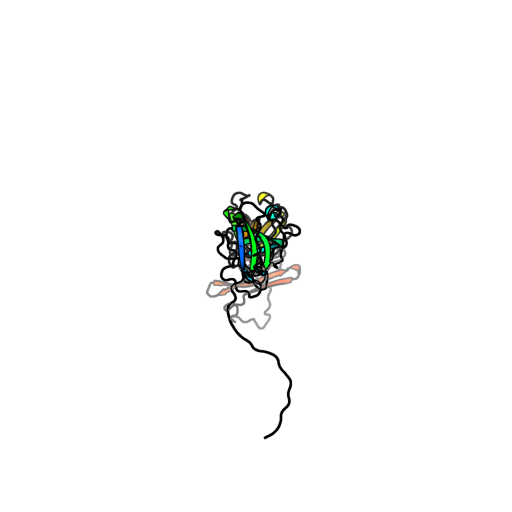1.00 87.25 292 ALA A N 1
ATOM 2249 C CA . ALA A 1 292 ? 25.084 -3.363 -38.830 1.00 87.25 292 ALA A CA 1
ATOM 2250 C C . ALA A 1 292 ? 24.228 -2.880 -37.646 1.00 87.25 292 ALA A C 1
ATOM 2252 O O . ALA A 1 292 ? 24.244 -3.517 -36.592 1.00 87.25 292 ALA A O 1
ATOM 2253 N N . THR A 1 293 ? 23.499 -1.771 -37.812 1.00 86.44 293 THR A N 1
ATOM 2254 C CA . THR A 1 293 ? 22.621 -1.187 -36.784 1.00 86.44 293 THR A CA 1
ATOM 2255 C C . THR A 1 293 ? 21.136 -1.426 -37.025 1.00 86.44 293 THR A C 1
ATOM 2257 O O . THR A 1 293 ? 20.360 -1.397 -36.073 1.00 86.44 293 THR A O 1
ATOM 2260 N N . ASP A 1 294 ? 20.735 -1.671 -38.273 1.00 84.25 294 ASP A N 1
ATOM 2261 C CA . ASP A 1 294 ? 19.321 -1.782 -38.659 1.00 84.25 294 ASP A CA 1
ATOM 2262 C C . ASP A 1 294 ? 18.731 -3.179 -38.404 1.00 84.25 294 ASP A C 1
ATOM 2264 O O . ASP A 1 294 ? 17.512 -3.357 -38.369 1.00 84.25 294 ASP A O 1
ATOM 2268 N N . TYR A 1 295 ? 19.593 -4.177 -38.209 1.00 83.50 295 TYR A N 1
ATOM 2269 C CA . TYR A 1 295 ? 19.224 -5.569 -37.970 1.00 83.50 295 TYR A CA 1
ATOM 2270 C C . TYR A 1 295 ? 19.808 -6.073 -36.646 1.00 83.50 295 TYR A C 1
ATOM 2272 O O . TYR A 1 295 ? 20.715 -5.472 -36.075 1.00 83.50 295 TYR A O 1
ATOM 2280 N N . SER A 1 296 ? 19.318 -7.219 -36.160 1.00 82.31 296 SER A N 1
ATOM 2281 C CA . SER A 1 296 ? 19.875 -7.926 -34.994 1.00 82.31 296 SER A CA 1
ATOM 2282 C C . SER A 1 296 ? 21.225 -8.590 -35.314 1.00 82.31 296 SER A C 1
ATOM 2284 O O . SER A 1 296 ? 21.386 -9.801 -35.175 1.00 82.31 296 SER A O 1
ATOM 2286 N N . ILE A 1 297 ? 22.180 -7.798 -35.801 1.00 89.00 297 ILE A N 1
ATOM 2287 C CA . ILE A 1 297 ? 23.538 -8.221 -36.136 1.00 89.00 297 ILE A CA 1
ATOM 2288 C C . ILE A 1 297 ? 24.365 -8.302 -34.844 1.00 89.00 297 ILE A C 1
ATOM 2290 O O . ILE A 1 297 ? 24.249 -7.406 -34.004 1.00 89.00 297 ILE A O 1
ATOM 2294 N N . PRO A 1 298 ? 25.184 -9.358 -34.652 1.00 89.06 298 PRO A N 1
ATOM 2295 C CA . PRO A 1 298 ? 26.092 -9.441 -33.511 1.00 89.06 298 PRO A CA 1
ATOM 2296 C C . PRO A 1 298 ? 26.994 -8.207 -33.393 1.00 89.06 298 PRO A C 1
ATOM 2298 O O . PRO A 1 298 ? 27.297 -7.550 -34.391 1.00 89.06 298 PRO A O 1
ATOM 2301 N N . HIS A 1 299 ? 27.442 -7.903 -32.174 1.00 90.38 299 HIS A N 1
ATOM 2302 C CA . HIS A 1 299 ? 28.389 -6.812 -31.954 1.00 90.38 299 HIS A CA 1
ATOM 2303 C C . HIS A 1 299 ? 29.665 -7.042 -32.779 1.00 90.38 299 HIS A C 1
ATOM 2305 O O . HIS A 1 299 ? 30.281 -8.105 -32.670 1.00 90.38 299 HIS A O 1
ATOM 2311 N N . LEU A 1 300 ? 30.045 -6.066 -33.607 1.00 91.44 300 LEU A N 1
ATOM 2312 C CA . LEU A 1 300 ? 31.169 -6.187 -34.528 1.00 91.44 300 LEU A CA 1
ATOM 2313 C C . LEU A 1 300 ? 32.490 -6.260 -33.761 1.00 91.44 300 LEU A C 1
ATOM 2315 O O . LEU A 1 300 ? 32.813 -5.391 -32.950 1.00 91.44 300 LEU A O 1
ATOM 2319 N N . ASN A 1 301 ? 33.304 -7.258 -34.085 1.00 91.50 301 ASN A N 1
ATOM 2320 C CA . ASN A 1 301 ? 34.667 -7.347 -33.593 1.00 91.50 301 ASN A CA 1
ATOM 2321 C C . ASN A 1 301 ? 35.591 -6.481 -34.458 1.00 91.50 301 ASN A C 1
ATOM 2323 O O . ASN A 1 301 ? 35.754 -6.722 -35.654 1.00 91.50 301 ASN A O 1
ATOM 2327 N N . SER A 1 302 ? 36.251 -5.497 -33.845 1.00 90.12 302 SER A N 1
ATOM 2328 C CA . SER A 1 302 ? 37.163 -4.579 -34.540 1.00 90.12 302 SER A CA 1
ATOM 2329 C C . SER A 1 302 ? 38.401 -5.253 -35.146 1.00 90.12 302 SER A C 1
ATOM 2331 O O . SER A 1 302 ? 39.028 -4.671 -36.030 1.00 90.12 302 SER A O 1
ATOM 2333 N N . ALA A 1 303 ? 38.748 -6.470 -34.713 1.00 91.38 303 ALA A N 1
ATOM 2334 C CA . ALA A 1 303 ? 39.821 -7.273 -35.300 1.00 91.38 303 ALA A CA 1
ATOM 2335 C C . ALA A 1 303 ? 39.399 -8.026 -36.578 1.00 91.38 303 ALA A C 1
ATOM 2337 O O . ALA A 1 303 ? 40.261 -8.519 -37.307 1.00 91.38 303 ALA A O 1
ATOM 2338 N N . ASN A 1 304 ? 38.095 -8.124 -36.846 1.00 92.69 304 ASN A N 1
ATOM 2339 C CA . ASN A 1 304 ? 37.534 -8.834 -37.990 1.00 92.69 304 ASN A CA 1
ATOM 2340 C C . ASN A 1 304 ? 37.044 -7.861 -39.077 1.00 92.69 304 ASN A C 1
ATOM 2342 O O . ASN A 1 304 ? 36.875 -6.659 -38.859 1.00 92.69 304 ASN A O 1
ATOM 2346 N N . TYR A 1 305 ? 36.782 -8.393 -40.272 1.00 91.81 305 TYR A N 1
ATOM 2347 C CA . TYR A 1 305 ? 36.243 -7.619 -41.389 1.00 91.81 305 TYR A CA 1
ATOM 2348 C C . TYR A 1 305 ? 34.750 -7.869 -41.557 1.00 91.81 305 TYR A C 1
ATOM 2350 O O . TYR A 1 305 ? 34.332 -8.967 -41.908 1.00 91.81 305 TYR A O 1
ATOM 2358 N N . TYR A 1 306 ? 33.946 -6.832 -41.358 1.00 92.69 306 TYR A N 1
ATOM 2359 C CA . TYR A 1 306 ? 32.518 -6.875 -41.644 1.00 92.69 306 TYR A CA 1
ATOM 2360 C C . TYR A 1 306 ? 32.245 -6.562 -43.118 1.00 92.69 306 TYR A C 1
ATOM 2362 O O . TYR A 1 306 ? 32.760 -5.571 -43.647 1.00 92.69 306 TYR A O 1
ATOM 2370 N N . VAL A 1 307 ? 31.441 -7.407 -43.764 1.00 91.88 307 VAL A N 1
ATOM 2371 C CA . VAL A 1 307 ? 31.095 -7.307 -45.186 1.00 91.88 307 VAL A CA 1
ATOM 2372 C C . VAL A 1 307 ? 29.590 -7.461 -45.368 1.00 91.88 307 VAL A C 1
ATOM 2374 O O . VAL A 1 307 ? 28.993 -8.410 -44.865 1.00 91.88 307 VAL A O 1
ATOM 2377 N N . GLU A 1 308 ? 28.993 -6.536 -46.118 1.00 92.06 308 GLU A N 1
ATOM 2378 C CA . GLU A 1 308 ? 27.569 -6.513 -46.452 1.00 92.06 308 GLU A CA 1
ATOM 2379 C C . GLU A 1 308 ? 27.349 -6.900 -47.913 1.00 92.06 308 GLU A C 1
ATOM 2381 O O . GLU A 1 308 ? 28.015 -6.394 -48.816 1.00 92.06 308 GLU A O 1
ATOM 2386 N N . HIS A 1 309 ? 26.355 -7.749 -48.153 1.00 91.19 309 HIS A N 1
ATOM 2387 C CA . HIS A 1 309 ? 25.915 -8.133 -49.484 1.00 91.19 309 HIS A CA 1
ATOM 2388 C C . HIS A 1 309 ? 24.478 -7.692 -49.695 1.00 91.19 309 HIS A C 1
ATOM 2390 O O . HIS A 1 309 ? 23.561 -8.071 -48.963 1.00 91.19 309 HIS A O 1
ATOM 2396 N N . THR A 1 310 ? 24.283 -6.909 -50.749 1.00 91.25 310 THR A N 1
ATOM 2397 C CA . THR A 1 310 ? 22.979 -6.388 -51.145 1.00 91.25 310 THR A CA 1
ATOM 2398 C C . THR A 1 310 ? 22.618 -6.854 -52.547 1.00 91.25 310 THR A C 1
ATOM 2400 O O . THR A 1 310 ? 23.476 -7.246 -53.341 1.00 91.25 310 THR A O 1
ATOM 2403 N N . VAL A 1 311 ? 21.325 -6.837 -52.849 1.00 87.75 311 VAL A N 1
ATOM 2404 C CA . VAL A 1 311 ? 20.773 -7.150 -54.168 1.00 87.75 311 VAL A CA 1
ATOM 2405 C C . VAL A 1 311 ? 19.874 -6.007 -54.629 1.00 87.75 311 VAL A C 1
ATOM 2407 O O . VAL A 1 311 ? 19.236 -5.347 -53.813 1.00 87.75 311 VAL A O 1
ATOM 2410 N N . SER A 1 312 ? 19.820 -5.758 -55.938 1.00 89.75 312 SER A N 1
ATOM 2411 C CA . SER A 1 312 ? 18.909 -4.763 -56.515 1.00 89.75 312 SER A CA 1
ATOM 2412 C C . SER A 1 312 ? 17.577 -5.421 -56.872 1.00 89.75 312 SER A C 1
ATOM 2414 O O . SER A 1 312 ? 17.534 -6.341 -57.690 1.00 89.75 312 SER A O 1
ATOM 2416 N N . VAL A 1 313 ? 16.487 -4.958 -56.262 1.00 88.00 313 VAL A N 1
ATOM 2417 C CA . VAL A 1 313 ? 15.116 -5.411 -56.533 1.00 88.00 313 VAL A CA 1
ATOM 2418 C C . VAL A 1 313 ? 14.267 -4.183 -56.832 1.00 88.00 313 VAL A C 1
ATOM 2420 O O . VAL A 1 313 ? 14.179 -3.284 -56.007 1.00 88.00 313 VAL A O 1
ATOM 2423 N N . ASN A 1 314 ? 13.640 -4.119 -58.012 1.00 89.19 314 ASN A N 1
ATOM 2424 C CA . ASN A 1 314 ? 12.814 -2.974 -58.434 1.00 89.19 314 ASN A CA 1
ATOM 2425 C C . ASN A 1 314 ? 13.525 -1.609 -58.278 1.00 89.19 314 ASN A C 1
ATOM 2427 O O . ASN A 1 314 ? 12.920 -0.637 -57.832 1.00 89.19 314 ASN A O 1
ATOM 2431 N N . ASN A 1 315 ? 14.814 -1.545 -58.633 1.00 90.62 315 ASN A N 1
ATOM 2432 C CA . ASN A 1 315 ? 15.691 -0.374 -58.471 1.00 90.62 315 ASN A CA 1
ATOM 2433 C C . ASN A 1 315 ? 15.908 0.081 -57.013 1.00 90.62 315 ASN A C 1
ATOM 2435 O O . ASN A 1 315 ? 16.345 1.207 -56.784 1.00 90.62 315 ASN A O 1
ATOM 2439 N N . GLN A 1 316 ? 15.632 -0.781 -56.035 1.00 89.88 316 GLN A N 1
ATOM 2440 C CA . GLN A 1 316 ? 15.948 -0.563 -54.627 1.00 89.88 316 GLN A CA 1
ATOM 2441 C C . GLN A 1 316 ? 17.042 -1.528 -54.174 1.00 89.88 316 GLN A C 1
ATOM 2443 O O . GLN A 1 316 ? 17.036 -2.708 -54.531 1.00 89.88 316 GLN A O 1
ATOM 2448 N N . THR A 1 317 ? 17.976 -1.023 -53.371 1.00 90.62 317 THR A N 1
ATOM 2449 C CA . THR A 1 317 ? 18.986 -1.842 -52.698 1.00 90.62 317 THR A CA 1
ATOM 2450 C C . THR A 1 317 ? 18.335 -2.562 -51.524 1.00 90.62 317 THR A C 1
ATOM 2452 O O . THR A 1 317 ? 17.796 -1.922 -50.626 1.00 90.62 317 THR A O 1
ATOM 2455 N N . VAL A 1 318 ? 18.394 -3.890 -51.532 1.00 90.31 318 VAL A N 1
ATOM 2456 C CA . VAL A 1 318 ? 17.842 -4.757 -50.488 1.00 90.31 318 VAL A CA 1
ATOM 2457 C C . VAL A 1 318 ? 18.982 -5.531 -49.834 1.00 90.31 318 VAL A C 1
ATOM 2459 O O . VAL A 1 318 ? 19.843 -6.080 -50.524 1.00 90.31 318 VAL A O 1
ATOM 2462 N N . PHE A 1 319 ? 18.996 -5.575 -48.503 1.00 91.94 319 PHE A N 1
ATOM 2463 C CA . PHE A 1 319 ? 19.933 -6.394 -47.738 1.00 91.94 319 PHE A CA 1
ATOM 2464 C C . PHE A 1 319 ? 19.693 -7.885 -48.004 1.00 91.94 319 PHE A C 1
ATOM 2466 O O . PHE A 1 319 ? 18.555 -8.345 -47.969 1.00 91.94 319 PHE A O 1
ATOM 2473 N N . ASN A 1 320 ? 20.758 -8.642 -48.267 1.00 90.44 320 ASN A N 1
ATOM 2474 C CA . ASN A 1 320 ? 20.675 -10.086 -48.479 1.00 90.44 320 ASN A CA 1
ATOM 2475 C C . ASN A 1 320 ? 21.307 -10.832 -47.299 1.00 90.44 320 ASN A C 1
ATOM 2477 O O . ASN A 1 320 ? 20.622 -11.498 -46.522 1.00 90.44 320 ASN A O 1
ATOM 2481 N N . TYR A 1 321 ? 22.618 -10.666 -47.133 1.00 92.94 321 TYR A N 1
ATOM 2482 C CA . TYR A 1 321 ? 23.344 -11.184 -45.984 1.00 92.94 321 TYR A CA 1
ATOM 2483 C C . TYR A 1 321 ? 24.548 -10.305 -45.665 1.00 92.94 321 TYR A C 1
ATOM 2485 O O . TYR A 1 321 ? 25.027 -9.548 -46.505 1.00 92.94 321 TYR A O 1
ATOM 2493 N N . ALA A 1 322 ? 25.062 -10.441 -44.455 1.00 94.56 322 ALA A N 1
ATOM 2494 C CA . ALA A 1 322 ? 26.355 -9.935 -44.052 1.00 94.56 322 ALA A CA 1
ATOM 2495 C C . ALA A 1 322 ? 27.139 -11.036 -43.349 1.00 94.56 322 ALA A C 1
ATOM 2497 O O . ALA A 1 322 ? 26.572 -12.004 -42.836 1.00 94.56 322 ALA A O 1
ATOM 2498 N N . LEU A 1 323 ? 28.451 -10.878 -43.317 1.00 94.94 323 LEU A N 1
ATOM 2499 C CA . LEU A 1 323 ? 29.333 -11.750 -42.564 1.00 94.94 323 LEU A CA 1
ATOM 2500 C C . LEU A 1 323 ? 30.399 -10.938 -41.850 1.00 94.94 323 LEU A C 1
ATOM 2502 O O . LEU A 1 323 ? 30.758 -9.836 -42.266 1.00 94.94 323 LEU A O 1
ATOM 2506 N N . GLU A 1 324 ? 30.935 -11.531 -40.795 1.00 94.75 324 GLU A N 1
ATOM 2507 C CA . GLU A 1 324 ? 32.160 -11.067 -40.168 1.00 94.75 324 GLU A CA 1
ATOM 2508 C C . GLU A 1 324 ? 33.270 -12.072 -40.456 1.00 94.75 324 GLU A C 1
ATOM 2510 O O . GLU A 1 324 ? 33.199 -13.232 -40.058 1.00 94.75 324 GLU A O 1
ATOM 2515 N N . TRP A 1 325 ? 34.286 -11.637 -41.190 1.00 94.19 325 TRP A N 1
ATOM 2516 C CA . TRP A 1 325 ? 35.410 -12.448 -41.631 1.00 94.19 325 TRP A CA 1
ATOM 2517 C C . TRP A 1 325 ? 36.573 -12.384 -40.648 1.00 94.19 325 TRP A C 1
ATOM 2519 O O . TRP A 1 325 ? 37.108 -11.308 -40.367 1.00 94.19 325 TRP A O 1
ATOM 2529 N N . ASN A 1 326 ? 37.004 -13.555 -40.185 1.00 94.00 326 ASN A N 1
ATOM 2530 C CA . ASN A 1 326 ? 38.228 -13.721 -39.422 1.00 94.00 326 ASN A CA 1
ATOM 2531 C C . ASN A 1 326 ? 39.371 -14.074 -40.381 1.00 94.00 326 ASN A C 1
ATOM 2533 O O . ASN A 1 326 ? 39.451 -15.191 -40.899 1.00 94.00 326 ASN A O 1
ATOM 2537 N N . ASP A 1 327 ? 40.279 -13.121 -40.593 1.00 90.12 327 ASP A N 1
ATOM 2538 C CA . ASP A 1 327 ? 41.369 -13.288 -41.552 1.00 90.12 327 ASP A CA 1
ATOM 2539 C C . ASP A 1 327 ? 42.421 -14.313 -41.109 1.00 90.12 327 ASP A C 1
ATOM 2541 O O . ASP A 1 327 ? 42.942 -15.055 -41.939 1.00 90.12 327 ASP A O 1
ATOM 2545 N N . ALA A 1 328 ? 42.691 -14.415 -39.806 1.00 91.12 328 ALA A N 1
ATOM 2546 C CA . ALA A 1 328 ? 43.668 -15.363 -39.275 1.00 91.12 328 ALA A CA 1
ATOM 2547 C C . ALA A 1 328 ? 43.226 -16.818 -39.486 1.00 91.12 328 ALA A C 1
ATOM 2549 O O . ALA A 1 328 ? 44.046 -17.695 -39.746 1.00 91.12 328 ALA A O 1
ATOM 2550 N N . MET A 1 329 ? 41.921 -17.067 -39.387 1.00 92.12 329 MET A N 1
ATOM 2551 C CA . MET A 1 329 ? 41.341 -18.399 -39.538 1.00 92.12 329 MET A CA 1
ATOM 2552 C C . MET A 1 329 ? 40.768 -18.656 -40.937 1.00 92.12 329 MET A C 1
ATOM 2554 O O . MET A 1 329 ? 40.272 -19.752 -41.182 1.00 92.12 329 MET A O 1
ATOM 2558 N N . LYS A 1 330 ? 40.794 -17.653 -41.826 1.00 91.00 330 LYS A N 1
ATOM 2559 C CA . LYS A 1 330 ? 40.241 -17.697 -43.187 1.00 91.00 330 LYS A CA 1
ATOM 2560 C C . LYS A 1 330 ? 38.815 -18.279 -43.245 1.00 91.00 330 LYS A C 1
ATOM 2562 O O . LYS A 1 330 ? 38.506 -19.102 -44.105 1.00 91.00 330 LYS A O 1
ATOM 2567 N N . HIS A 1 331 ? 37.949 -17.859 -42.319 1.00 92.50 331 HIS A N 1
ATOM 2568 C CA . HIS A 1 331 ? 36.524 -18.213 -42.305 1.00 92.50 331 HIS A CA 1
ATOM 2569 C C . HIS A 1 331 ? 35.677 -17.099 -41.669 1.00 92.50 331 HIS A C 1
ATOM 2571 O O . HIS A 1 331 ? 36.192 -16.217 -40.977 1.00 92.50 331 HIS A O 1
ATOM 2577 N N . SER A 1 332 ? 34.363 -17.146 -41.885 1.00 94.69 332 SER A N 1
ATOM 2578 C CA . SER A 1 332 ? 33.416 -16.234 -41.239 1.00 94.69 332 SER A CA 1
ATOM 2579 C C . SER A 1 332 ? 33.174 -16.627 -39.781 1.00 94.69 332 SER A C 1
ATOM 2581 O O . SER A 1 332 ? 32.754 -17.751 -39.517 1.00 94.69 332 SER A O 1
ATOM 2583 N N . ALA A 1 333 ? 33.362 -15.691 -38.851 1.00 95.38 333 ALA A N 1
ATOM 2584 C CA . ALA A 1 333 ? 33.001 -15.853 -37.443 1.00 95.38 333 ALA A CA 1
ATOM 2585 C C . ALA A 1 333 ? 31.482 -16.016 -37.267 1.00 95.38 333 ALA A C 1
ATOM 2587 O O . ALA A 1 333 ? 31.023 -16.806 -36.444 1.00 95.38 333 ALA A O 1
ATOM 2588 N N . TRP A 1 334 ? 30.703 -15.297 -38.076 1.00 94.69 334 TRP A N 1
ATOM 2589 C CA . TRP A 1 334 ? 29.259 -15.462 -38.200 1.00 94.69 334 TRP A CA 1
ATOM 2590 C C . TRP A 1 334 ? 28.775 -14.969 -39.567 1.00 94.69 334 TRP A C 1
ATOM 2592 O O . TRP A 1 334 ? 29.468 -14.228 -40.270 1.00 94.69 334 TRP A O 1
ATOM 2602 N N . VAL A 1 335 ? 27.564 -15.391 -39.933 1.00 94.81 335 VAL A N 1
ATOM 2603 C CA . VAL A 1 335 ? 26.823 -14.920 -41.108 1.00 94.81 335 VAL A CA 1
ATOM 2604 C C . VAL A 1 335 ? 25.402 -14.590 -40.659 1.00 94.81 335 VAL A C 1
ATOM 2606 O O . VAL A 1 335 ? 24.748 -15.422 -40.032 1.00 94.81 335 VAL A O 1
ATOM 2609 N N . ALA A 1 336 ? 24.929 -13.388 -40.973 1.00 93.19 336 ALA A N 1
ATOM 2610 C CA . ALA A 1 336 ? 23.570 -12.930 -40.707 1.00 93.19 336 ALA A CA 1
ATOM 2611 C C . ALA A 1 336 ? 22.852 -12.703 -42.038 1.00 93.19 336 ALA A C 1
ATOM 2613 O O . ALA A 1 336 ? 23.409 -12.086 -42.940 1.00 93.19 336 ALA A O 1
ATOM 2614 N N . PHE A 1 337 ? 21.626 -13.194 -42.185 1.00 92.06 337 PHE A N 1
ATOM 2615 C CA . PHE A 1 337 ? 20.861 -13.068 -43.425 1.00 92.06 337 PHE A CA 1
ATOM 2616 C C . PHE A 1 337 ? 19.385 -12.830 -43.131 1.00 92.06 337 PHE A C 1
ATOM 2618 O O . PHE A 1 337 ? 18.884 -13.207 -42.070 1.00 92.06 337 PHE A O 1
ATOM 2625 N N . VAL A 1 338 ? 18.689 -12.216 -44.085 1.00 87.31 338 VAL A N 1
ATOM 2626 C CA . VAL A 1 338 ? 17.234 -12.044 -44.032 1.00 87.31 338 VAL A CA 1
ATOM 2627 C C . VAL A 1 338 ? 16.593 -13.057 -44.964 1.00 87.31 338 VAL A C 1
ATOM 2629 O O . VAL A 1 338 ? 16.958 -13.159 -46.135 1.00 87.31 338 VAL A O 1
ATOM 2632 N N . PHE A 1 339 ? 15.615 -13.797 -44.451 1.00 87.69 339 PHE A N 1
ATOM 2633 C CA . PHE A 1 339 ? 14.823 -14.732 -45.239 1.00 87.69 339 PHE A CA 1
ATOM 2634 C C . PHE A 1 339 ? 13.355 -14.311 -45.207 1.00 87.69 339 PHE A C 1
ATOM 2636 O O . PHE A 1 339 ? 12.635 -14.597 -44.251 1.00 87.69 339 PHE A O 1
ATOM 2643 N N . ASP A 1 340 ? 12.925 -13.599 -46.245 1.00 87.81 340 ASP A N 1
ATOM 2644 C CA . ASP A 1 340 ? 11.568 -13.079 -46.379 1.00 87.81 340 ASP A CA 1
ATOM 2645 C C . ASP A 1 340 ? 10.960 -13.426 -47.747 1.00 87.81 340 ASP A C 1
ATOM 2647 O O . ASP A 1 340 ? 11.533 -14.173 -48.545 1.00 87.81 340 ASP A O 1
ATOM 2651 N N . LYS A 1 341 ? 9.763 -12.901 -48.033 1.00 90.62 341 LYS A N 1
ATOM 2652 C CA . LYS A 1 341 ? 9.070 -13.155 -49.302 1.00 90.62 341 LYS A CA 1
ATOM 2653 C C . LYS A 1 341 ? 9.881 -12.708 -50.528 1.00 90.62 341 LYS A C 1
ATOM 2655 O O . LYS A 1 341 ? 9.704 -13.304 -51.578 1.00 90.62 341 LYS A O 1
ATOM 2660 N N . ILE A 1 342 ? 10.725 -11.685 -50.411 1.00 87.38 342 ILE A N 1
ATOM 2661 C CA . ILE A 1 342 ? 11.532 -11.134 -51.504 1.00 87.38 342 ILE A CA 1
ATOM 2662 C C . ILE A 1 342 ? 12.850 -11.908 -51.631 1.00 87.38 342 ILE A C 1
ATOM 2664 O O . ILE A 1 342 ? 13.184 -12.366 -52.725 1.00 87.38 342 ILE A O 1
ATOM 2668 N N . THR A 1 343 ? 13.599 -12.079 -50.537 1.00 86.31 343 THR A N 1
ATOM 2669 C CA . THR A 1 343 ? 14.934 -12.704 -50.550 1.00 86.31 343 THR A CA 1
ATOM 2670 C C . THR A 1 343 ? 14.892 -14.224 -50.732 1.00 86.31 343 THR A C 1
ATOM 2672 O O . THR A 1 343 ? 15.892 -14.818 -51.133 1.00 86.31 343 THR A O 1
ATOM 2675 N N . SER A 1 344 ? 13.737 -14.866 -50.512 1.00 87.56 344 SER A N 1
ATOM 2676 C CA . SER A 1 344 ? 13.543 -16.308 -50.743 1.00 87.56 344 SER A CA 1
ATOM 2677 C C . SER A 1 344 ? 13.208 -16.693 -52.193 1.00 87.56 344 SER A C 1
ATOM 2679 O O . SER A 1 344 ? 13.185 -17.883 -52.519 1.00 87.56 344 SER A O 1
ATOM 2681 N N . GLU A 1 345 ? 12.952 -15.732 -53.090 1.00 87.88 345 GLU A N 1
ATOM 2682 C CA . GLU A 1 345 ? 12.580 -16.031 -54.478 1.00 87.88 345 GLU A CA 1
ATOM 2683 C C . GLU A 1 345 ? 13.755 -16.625 -55.276 1.00 87.88 345 GLU A C 1
ATOM 2685 O O . GLU A 1 345 ? 14.830 -16.033 -55.404 1.00 87.88 345 GLU A O 1
ATOM 2690 N N . LYS A 1 346 ? 13.539 -17.782 -55.916 1.00 83.69 346 LYS A N 1
ATOM 2691 C CA . LYS A 1 346 ? 14.538 -18.411 -56.795 1.00 83.69 346 LYS A CA 1
ATOM 2692 C C . LYS A 1 346 ? 14.619 -17.691 -58.148 1.00 83.69 346 LYS A C 1
ATOM 2694 O O . LYS A 1 346 ? 13.998 -18.118 -59.119 1.00 83.69 346 LYS A O 1
ATOM 2699 N N . LYS A 1 347 ? 15.407 -16.614 -58.219 1.00 81.62 347 LYS A N 1
ATOM 2700 C CA . LYS A 1 347 ? 15.665 -15.852 -59.463 1.00 81.62 347 LYS A CA 1
ATOM 2701 C C . LYS A 1 347 ? 16.979 -16.188 -60.159 1.00 81.62 347 LYS A C 1
ATOM 2703 O O . LYS A 1 347 ? 17.133 -15.898 -61.341 1.00 81.62 347 LYS A O 1
ATOM 2708 N N . VAL A 1 348 ? 17.921 -16.792 -59.441 1.00 77.56 348 VAL A N 1
ATOM 2709 C CA . VAL A 1 348 ? 19.259 -17.126 -59.946 1.00 77.56 348 VAL A CA 1
ATOM 2710 C C . VAL A 1 348 ? 19.594 -18.584 -59.640 1.00 77.56 348 VAL A C 1
ATOM 2712 O O . VAL A 1 348 ? 19.120 -19.145 -58.651 1.00 77.56 348 VAL A O 1
ATOM 2715 N N . SER A 1 349 ? 20.398 -19.204 -60.504 1.00 82.94 349 SER A N 1
ATOM 2716 C CA . SER A 1 349 ? 20.931 -20.560 -60.309 1.00 82.94 349 SER A CA 1
ATOM 2717 C C . SER A 1 349 ? 22.450 -20.495 -60.175 1.00 82.94 349 SER A C 1
ATOM 2719 O O . SER A 1 349 ? 23.082 -19.625 -60.773 1.00 82.94 349 SER A O 1
ATOM 2721 N N . ARG A 1 350 ? 23.034 -21.395 -59.378 1.00 83.44 350 ARG A N 1
ATOM 2722 C CA . ARG A 1 350 ? 24.495 -21.519 -59.271 1.00 83.44 350 ARG A CA 1
ATOM 2723 C C . ARG A 1 350 ? 25.030 -22.290 -60.489 1.00 83.44 350 ARG A C 1
ATOM 2725 O O . ARG A 1 350 ? 24.332 -23.199 -60.933 1.00 83.44 350 ARG A O 1
ATOM 2732 N N . PRO A 1 351 ? 26.215 -21.949 -61.028 1.00 85.31 351 PRO A N 1
ATOM 2733 C CA . PRO A 1 351 ? 26.847 -22.722 -62.096 1.00 85.31 351 PRO A CA 1
ATOM 2734 C C . PRO A 1 351 ? 27.137 -24.164 -61.665 1.00 85.31 351 PRO A C 1
ATOM 2736 O O . PRO A 1 351 ? 27.464 -24.405 -60.505 1.00 85.31 351 PRO A O 1
ATOM 2739 N N . ASP A 1 352 ? 27.070 -25.106 -62.606 1.00 85.38 352 ASP A N 1
ATOM 2740 C CA . ASP A 1 352 ? 27.324 -26.528 -62.325 1.00 85.38 352 ASP A CA 1
ATOM 2741 C C . ASP A 1 352 ? 28.824 -26.867 -62.203 1.00 85.38 352 ASP A C 1
ATOM 2743 O O . ASP A 1 352 ? 29.183 -27.903 -61.646 1.00 85.38 352 ASP A O 1
ATOM 2747 N N . ILE A 1 353 ? 29.714 -26.004 -62.709 1.00 85.44 353 ILE A N 1
ATOM 2748 C CA . ILE A 1 353 ? 31.173 -26.191 -62.696 1.00 85.44 353 ILE A CA 1
ATOM 2749 C C . ILE A 1 353 ? 31.816 -25.011 -61.963 1.00 85.44 353 ILE A C 1
ATOM 2751 O O . ILE A 1 353 ? 31.575 -23.863 -62.324 1.00 85.44 353 ILE A O 1
ATOM 2755 N N . ASP A 1 354 ? 32.628 -25.327 -60.951 1.00 80.75 354 ASP A N 1
ATOM 2756 C CA . ASP A 1 354 ? 33.381 -24.393 -60.097 1.00 80.75 354 ASP A CA 1
ATOM 2757 C C . ASP A 1 354 ? 32.562 -23.191 -59.560 1.00 80.75 354 ASP A C 1
ATOM 2759 O O . ASP A 1 354 ? 32.825 -22.033 -59.885 1.00 80.75 354 ASP A O 1
ATOM 2763 N N . PRO A 1 355 ? 31.514 -23.437 -58.744 1.00 84.19 355 PRO A N 1
ATOM 2764 C CA . PRO A 1 355 ? 30.608 -22.382 -58.281 1.00 84.19 355 PRO A CA 1
ATOM 2765 C C . PRO A 1 355 ? 31.184 -21.501 -57.160 1.00 84.19 355 PRO A C 1
ATOM 2767 O O . PRO A 1 355 ? 30.473 -20.627 -56.653 1.00 84.19 355 PRO A O 1
ATOM 2770 N N . TRP A 1 356 ? 32.419 -21.748 -56.723 1.00 86.56 356 TRP A N 1
ATOM 2771 C CA . TRP A 1 356 ? 33.022 -21.092 -55.567 1.00 86.56 356 TRP A CA 1
ATOM 2772 C C . TRP A 1 356 ? 34.017 -20.033 -56.014 1.00 86.56 356 TRP A C 1
ATOM 2774 O O . TRP A 1 356 ? 34.853 -20.270 -56.873 1.00 86.56 356 TRP A O 1
ATOM 2784 N N . ASN A 1 357 ? 33.940 -18.855 -55.405 1.00 86.88 357 ASN A N 1
ATOM 2785 C CA . ASN A 1 357 ? 34.859 -17.759 -55.674 1.00 86.88 357 ASN A CA 1
ATOM 2786 C C . ASN A 1 357 ? 35.229 -17.056 -54.372 1.00 86.88 357 ASN A C 1
ATOM 2788 O O . ASN A 1 357 ? 34.461 -17.070 -53.408 1.00 86.88 357 ASN A O 1
ATOM 2792 N N . VAL A 1 358 ? 36.400 -16.418 -54.369 1.00 87.31 358 VAL A N 1
ATOM 2793 C CA . VAL A 1 358 ? 36.799 -15.502 -53.298 1.00 87.31 358 VAL A CA 1
ATOM 2794 C C . VAL A 1 358 ? 35.850 -14.307 -53.297 1.00 87.31 358 VAL A C 1
ATOM 2796 O O . VAL A 1 358 ? 35.513 -13.779 -54.360 1.00 87.31 358 VAL A O 1
ATOM 2799 N N . ASP A 1 359 ? 35.437 -13.868 -52.110 1.00 88.56 359 ASP A N 1
ATOM 2800 C CA . ASP A 1 359 ? 34.516 -12.746 -51.984 1.00 88.56 359 ASP A CA 1
ATOM 2801 C C . ASP A 1 359 ? 35.098 -11.476 -52.635 1.00 88.56 359 ASP A C 1
ATOM 2803 O O . ASP A 1 359 ? 36.185 -11.015 -52.252 1.00 88.56 359 ASP A O 1
ATOM 2807 N N . PRO A 1 360 ? 34.409 -10.874 -53.621 1.00 87.56 360 PRO A N 1
ATOM 2808 C CA . PRO A 1 360 ? 34.907 -9.684 -54.292 1.00 87.56 360 PRO A CA 1
ATOM 2809 C C . PRO A 1 360 ? 35.014 -8.469 -53.361 1.00 87.56 360 PRO A C 1
ATOM 2811 O O . PRO A 1 360 ? 35.828 -7.589 -53.654 1.00 87.56 360 PRO A O 1
ATOM 2814 N N . HIS A 1 361 ? 34.277 -8.427 -52.247 1.00 87.25 361 HIS A N 1
ATOM 2815 C CA . HIS A 1 361 ? 34.291 -7.316 -51.292 1.00 87.25 361 HIS A CA 1
ATOM 2816 C C . HIS A 1 361 ? 35.400 -7.431 -50.240 1.00 87.25 361 HIS A C 1
ATOM 2818 O O . HIS A 1 361 ? 35.642 -6.469 -49.510 1.00 87.25 361 HIS A O 1
ATOM 2824 N N . PHE A 1 362 ? 36.130 -8.553 -50.178 1.00 85.38 362 PHE A N 1
ATOM 2825 C CA . PHE A 1 362 ? 37.285 -8.641 -49.289 1.00 85.38 362 PHE A CA 1
ATOM 2826 C C . PHE A 1 362 ? 38.433 -7.715 -49.732 1.00 85.38 362 PHE A C 1
ATOM 2828 O O . PHE A 1 362 ? 38.713 -7.584 -50.935 1.00 85.38 362 PHE A O 1
ATOM 2835 N N . PRO A 1 363 ? 39.149 -7.087 -48.775 1.00 78.00 363 PRO A N 1
ATOM 2836 C CA . PRO A 1 363 ? 40.386 -6.368 -49.058 1.00 78.00 363 PRO A CA 1
ATOM 2837 C C . PRO A 1 363 ? 41.397 -7.268 -49.775 1.00 78.00 363 PRO A C 1
ATOM 2839 O O . PRO A 1 363 ? 41.456 -8.466 -49.513 1.00 78.00 363 PRO A O 1
ATOM 2842 N N . LYS A 1 364 ? 42.253 -6.701 -50.638 1.00 75.06 364 LYS A N 1
ATOM 2843 C CA . LYS A 1 364 ? 43.254 -7.477 -51.404 1.00 75.06 364 LYS A CA 1
ATOM 2844 C C . LYS A 1 364 ? 44.189 -8.324 -50.534 1.00 75.06 364 LYS A C 1
ATOM 2846 O O . LYS A 1 364 ? 44.694 -9.317 -51.019 1.00 75.06 364 LYS A O 1
ATOM 2851 N N . GLN A 1 365 ? 44.422 -7.920 -49.288 1.00 69.88 365 GLN A N 1
ATOM 2852 C CA . GLN A 1 365 ? 45.250 -8.649 -48.319 1.00 69.88 365 GLN A CA 1
ATOM 2853 C C . GLN A 1 365 ? 44.546 -9.864 -47.685 1.00 69.88 365 GLN A C 1
ATOM 2855 O O . GLN A 1 365 ? 45.202 -10.696 -47.067 1.00 69.88 365 GLN A O 1
ATOM 2860 N N . CYS A 1 366 ? 43.221 -9.949 -47.825 1.00 60.44 366 CYS A N 1
ATOM 2861 C CA . CYS A 1 366 ? 42.384 -11.048 -47.340 1.00 60.44 366 CYS A CA 1
ATOM 2862 C C . CYS A 1 366 ? 42.006 -12.039 -48.454 1.00 60.44 366 CYS A C 1
ATOM 2864 O O . CYS A 1 366 ? 41.489 -13.113 -48.149 1.00 60.44 366 CYS A O 1
ATOM 2866 N N . LYS A 1 367 ? 42.249 -11.660 -49.716 1.00 65.06 367 LYS A N 1
ATOM 2867 C CA . LYS A 1 367 ? 42.134 -12.496 -50.917 1.00 65.06 367 LYS A CA 1
ATOM 2868 C C . LYS A 1 367 ? 43.438 -13.242 -51.146 1.00 65.06 367 LYS A C 1
ATOM 2870 O O . LYS A 1 367 ? 43.355 -14.409 -51.579 1.00 65.06 367 LYS A O 1
#

Organism: NCBI:txid28113

Sequence (367 aa):
MKKMFKILFWLVSALLVGCGSSDEPDIPLPKEKVIESTEIGSAKLVMLGYLDNVTAGGMLQPESFATPVYIKDRKLCGTDYTFAVCSKVERLDAMPDFSTASDWRETLELTEGVTAWVRYVTASYYGYVKLRVAYIDGNKVGVEYKVASMQKRPDINSIELTESGAKAFVLKGYAGGGATAEGLLPEGLASRILIGNKELKGVNYSFAKYDGVSKLPNLPAVSAVTEWRTTAPITGNSAYWVRYTTPQEHVFLKLRVAYIDGDDVGVEYLLSSHETIVNENANVATEGRAYATDYSIPHLNSANYYVEHTVSVNNQTVFNYALEWNDAMKHSAWVAFVFDKITSEKKVSRPDIDPWNVDPHFPKQCK

Foldseek 3Di:
DDDDDDDDDDDDDDDDDDPDDDPDPPPPDPDPDDDDAQDPPKDKFKAFCQPPNDGPPGWADDPPHDWTFHDDPQKTATDQKWKFWQPPDQGQVPGDDCVPTDDIGRIGHDDASIWMWMWGDDPFKIWIKIKHFNDDDVRITMMIMDGPDIGTDDDQVNDDAQDPQKHKDKAFAQQVQDWDPDFDDPPPDDKGFTDHNQKTAIVQKWKDKDAQAQHQVPDPDPVPDPDTHRIGHDDANMKMWMWGDDLFKIWIKIKHFNDDDNRITMMIMDGDDMDTDDPPQAEDDDPPPNVSHVDPHTRADPQWDKDWDWDQDPNDTHGAKIFTADLVVLDTPDIGGDDDPVNVDPPDDADPPPSDDDDPPDDPVSD

Secondary structure (DSSP, 8-state):
---------------------------PPPPPPP----STT-EEEEEE-TTT---TT--B--TT-SS-BEEETTEEE-TTEEEEE-TT--SGGGPPPGGG----BS-EE--TT-EEEEEEE-SSEEEEEEEEEEEEETTEEEEEEEEEEEEEPP-GGG----STT-EEEEE--TTT-S--S--B--TT-SS-BEEETTEEE-TTEEEEEEET--SGGGSPPGGG----BSEEE--TTEEEEEEEE-SSEEEEEEEEEEEEETTEEEEEEEEEEEEE---TTSPPP-TT-THHHHS-PPPPPTTSEEEEEEEEETTEEEEEEEEEEETTTTEEEEEEE--STTTT-------SS------TTS-TTT-

pLDDT: mean 87.61, std 16.04, range [29.09, 98.69]

Radius of gyration: 42.35 Å; chains: 1; bounding box: 115×78×123 Å